Protein AF-A0AAU2WQM2-F1 (afdb_monomer_lite)

Foldseek 3Di:
DADQFDLLLLLLLLLQLLVDDPCLCVVPARLLADPLNLLLLVLSVVSVNPQPLSVVSVPDRDDRVVSNVSSVSSNVVSVVSNPPHDHQHNLLSLLLLLLLLCVLVVDPLLRSLVLLLLVCVSCVVDDCVPDPSSVLSVVSNVLNVCVVPDDCPVVSNVSSPVSNVSGDPSPNDNSSSVSSSVSSD

Secondary structure (DSSP, 8-state):
-PPPPPHHHHHHHHHHHHH--TTGGGTT--TTSHHHHHHHHHHHHHTT---HHHHHHHHS---HHHHHHHHHHHHHHHHHHHTTPPPPPHHHHHHHHHHHHHHTTSS-HHHHHHHHHHHHHHHTTS-TTS-HHHHHHHHHHHHHHHHTTS--HHHHHHHHHHHHTTS-TT---HHHHHHHHHTT-

Structure (mmCIF, N/CA/C/O backbone):
data_AF-A0AAU2WQM2-F1
#
_entry.id   AF-A0AAU2WQM2-F1
#
loop_
_atom_site.group_PDB
_atom_site.id
_atom_site.type_symbol
_atom_site.label_atom_id
_atom_site.label_alt_id
_atom_site.label_comp_id
_atom_site.label_asym_id
_atom_site.label_entity_id
_atom_site.label_seq_id
_atom_site.pdbx_PDB_ins_code
_atom_site.Cartn_x
_atom_site.Cartn_y
_atom_site.Cartn_z
_atom_site.occupancy
_atom_site.B_iso_or_equiv
_atom_site.auth_seq_id
_atom_site.auth_comp_id
_atom_site.auth_asym_id
_atom_site.auth_atom_id
_atom_site.pdbx_PDB_model_num
ATOM 1 N N . MET A 1 1 ? -19.054 4.089 -13.725 1.00 47.97 1 MET A N 1
ATOM 2 C CA . MET A 1 1 ? -19.037 4.303 -12.261 1.00 47.97 1 MET A CA 1
ATOM 3 C C . MET A 1 1 ? -18.154 3.226 -11.655 1.00 47.97 1 MET A C 1
ATOM 5 O O . MET A 1 1 ? -18.497 2.057 -11.785 1.00 47.97 1 MET A O 1
ATOM 9 N N . SER A 1 2 ? -16.991 3.585 -11.105 1.00 56.09 2 SER A N 1
ATOM 10 C CA . SER A 1 2 ? -16.123 2.617 -10.418 1.00 56.09 2 SER A CA 1
ATOM 11 C C . SER A 1 2 ? -16.824 2.111 -9.162 1.00 56.09 2 SER A C 1
ATOM 13 O O . SER A 1 2 ? -17.428 2.893 -8.429 1.00 56.09 2 SER A O 1
ATOM 15 N N . ARG A 1 3 ? -16.799 0.795 -8.949 1.00 70.88 3 ARG A N 1
ATOM 16 C CA . ARG A 1 3 ? -17.382 0.172 -7.760 1.00 70.88 3 ARG A CA 1
ATOM 17 C C . ARG A 1 3 ? -16.580 0.633 -6.533 1.00 70.88 3 ARG A C 1
ATOM 19 O O . ARG A 1 3 ? -15.353 0.627 -6.624 1.00 70.88 3 ARG A O 1
ATOM 26 N N . PRO A 1 4 ? -17.232 1.041 -5.431 1.00 80.50 4 PRO A N 1
ATOM 27 C CA . PRO A 1 4 ? -16.519 1.377 -4.207 1.00 80.50 4 PRO A CA 1
ATOM 28 C C . PRO A 1 4 ? -15.742 0.156 -3.709 1.00 80.50 4 PRO A C 1
ATOM 30 O O . PRO A 1 4 ? -16.196 -0.983 -3.871 1.00 80.50 4 PRO A O 1
ATOM 33 N N . MET A 1 5 ? -14.569 0.412 -3.134 1.00 89.44 5 MET A N 1
ATOM 34 C CA . MET A 1 5 ? -13.724 -0.610 -2.524 1.00 89.44 5 MET A CA 1
ATOM 35 C C . MET A 1 5 ? -14.511 -1.340 -1.432 1.00 89.44 5 MET A C 1
ATOM 37 O O . MET A 1 5 ? -15.264 -0.724 -0.674 1.00 89.44 5 MET A O 1
ATOM 41 N N . SER A 1 6 ? -14.379 -2.662 -1.363 1.00 93.81 6 SER A N 1
ATOM 42 C CA . SER A 1 6 ? -15.056 -3.435 -0.329 1.00 93.81 6 SER A CA 1
ATOM 43 C C . SER A 1 6 ? -14.479 -3.106 1.048 1.00 93.81 6 SER A C 1
ATOM 45 O O . SER A 1 6 ? -13.275 -2.881 1.197 1.00 93.81 6 SER A O 1
ATOM 47 N N . ARG A 1 7 ? -15.336 -3.127 2.079 1.00 94.25 7 ARG A N 1
ATOM 48 C CA . ARG A 1 7 ? -14.897 -2.895 3.461 1.00 94.25 7 ARG A CA 1
ATOM 49 C C . ARG A 1 7 ? -13.798 -3.872 3.874 1.00 94.25 7 ARG A C 1
ATOM 51 O O . ARG A 1 7 ? -12.829 -3.456 4.492 1.00 94.25 7 ARG A O 1
ATOM 58 N N . LEU A 1 8 ? -13.916 -5.136 3.465 1.00 94.75 8 LEU A N 1
ATOM 59 C CA . LEU A 1 8 ? -12.907 -6.158 3.727 1.00 94.75 8 LEU A CA 1
ATOM 60 C C . LEU A 1 8 ? -11.557 -5.810 3.085 1.00 94.75 8 LEU A C 1
ATOM 62 O O . LEU A 1 8 ? -10.534 -5.864 3.761 1.00 94.75 8 LEU A O 1
ATOM 66 N N . SER A 1 9 ? -11.533 -5.427 1.803 1.00 94.94 9 SER A N 1
ATOM 67 C CA . SER A 1 9 ? -10.291 -4.997 1.151 1.00 94.94 9 SER A CA 1
ATOM 68 C C . SER A 1 9 ? -9.672 -3.807 1.881 1.00 94.94 9 SER A C 1
ATOM 70 O O . SER A 1 9 ? -8.461 -3.784 2.099 1.00 94.94 9 SER A O 1
ATOM 72 N N . LEU A 1 10 ? -10.494 -2.823 2.267 1.00 95.44 10 LEU A N 1
ATOM 73 C CA . LEU A 1 10 ? -10.008 -1.613 2.926 1.00 95.44 10 LEU A CA 1
ATOM 74 C C . LEU A 1 10 ? -9.442 -1.937 4.307 1.00 95.44 10 LEU A C 1
ATOM 76 O O . LEU A 1 10 ? -8.376 -1.444 4.656 1.00 95.44 10 LEU A O 1
ATOM 80 N N . ALA A 1 11 ? -10.111 -2.818 5.051 1.00 95.75 11 ALA A N 1
ATOM 81 C CA . ALA A 1 11 ? -9.656 -3.305 6.344 1.00 95.75 11 ALA A CA 1
ATOM 82 C C . ALA A 1 11 ? -8.306 -4.028 6.234 1.00 95.75 11 ALA A C 1
ATOM 84 O O . ALA A 1 11 ? -7.392 -3.733 6.997 1.00 95.75 11 ALA A O 1
ATOM 85 N N . ARG A 1 12 ? -8.123 -4.898 5.231 1.00 95.06 12 ARG A N 1
ATOM 86 C CA . ARG A 1 12 ? -6.846 -5.603 5.010 1.00 95.06 12 ARG A CA 1
ATOM 87 C C . ARG A 1 12 ? -5.688 -4.649 4.723 1.00 95.06 12 ARG A C 1
ATOM 89 O O . ARG A 1 12 ? -4.594 -4.854 5.243 1.00 95.06 12 ARG A O 1
ATOM 96 N N . VAL A 1 13 ? -5.928 -3.616 3.918 1.00 94.88 13 VAL A N 1
ATOM 97 C CA . VAL A 1 13 ? -4.921 -2.592 3.600 1.00 94.88 13 VAL A CA 1
ATOM 98 C C . VAL A 1 13 ? -4.632 -1.720 4.820 1.00 94.88 13 VAL A C 1
ATOM 100 O O . VAL A 1 13 ? -3.473 -1.569 5.191 1.00 94.88 13 VAL A O 1
ATOM 103 N N . ALA A 1 14 ? -5.667 -1.206 5.489 1.00 94.69 14 ALA A N 1
ATOM 104 C CA . ALA A 1 14 ? -5.519 -0.375 6.682 1.00 94.69 14 ALA A CA 1
ATOM 105 C C . ALA A 1 14 ? -4.783 -1.119 7.804 1.00 94.69 14 ALA A C 1
ATOM 107 O O . ALA A 1 14 ? -3.844 -0.579 8.384 1.00 94.69 14 ALA A O 1
ATOM 108 N N . GLN A 1 15 ? -5.149 -2.378 8.061 1.00 93.81 15 GLN A N 1
ATOM 109 C CA . GLN A 1 15 ? -4.471 -3.228 9.034 1.00 93.81 15 GLN A CA 1
ATOM 110 C C . GLN A 1 15 ? -2.997 -3.414 8.660 1.00 93.81 15 GLN A C 1
ATOM 112 O O . GLN A 1 15 ? -2.132 -3.265 9.524 1.00 93.81 15 GLN A O 1
ATOM 117 N N . SER A 1 16 ? -2.710 -3.708 7.386 1.00 92.88 16 SER A N 1
ATOM 118 C CA . SER A 1 16 ? -1.344 -3.956 6.931 1.00 92.88 16 SER A CA 1
ATOM 119 C C . SER A 1 16 ? -0.461 -2.729 7.132 1.00 92.88 16 SER A C 1
ATOM 121 O O . SER A 1 16 ? 0.645 -2.868 7.653 1.00 92.88 16 SER A O 1
ATOM 123 N N . LEU A 1 17 ? -0.947 -1.548 6.743 1.00 91.94 17 LEU A N 1
ATOM 124 C CA . LEU A 1 17 ? -0.236 -0.279 6.899 1.00 91.94 17 LEU A CA 1
ATOM 125 C C . LEU A 1 17 ? -0.027 0.064 8.381 1.00 91.94 17 LEU A C 1
ATOM 127 O O . LEU A 1 17 ? 1.050 0.506 8.766 1.00 91.94 17 LEU A O 1
ATOM 131 N N . ALA A 1 18 ? -1.037 -0.185 9.218 1.00 89.88 18 ALA A N 1
ATOM 132 C CA . ALA A 1 18 ? -1.017 0.129 10.645 1.00 89.88 18 ALA A CA 1
ATOM 133 C C . ALA A 1 18 ? -0.124 -0.802 11.474 1.00 89.88 18 ALA A C 1
ATOM 135 O O . ALA A 1 18 ? 0.447 -0.385 12.482 1.00 89.88 18 ALA A O 1
ATOM 136 N N . CYS A 1 19 ? 0.026 -2.064 11.069 1.00 84.94 19 CYS A N 1
ATOM 137 C CA . CYS A 1 19 ? 0.951 -2.967 11.743 1.00 84.94 19 CYS A CA 1
ATOM 138 C C . CYS A 1 19 ? 2.410 -2.565 11.507 1.00 84.94 19 CYS A C 1
ATOM 140 O O . CYS A 1 19 ? 3.196 -2.606 12.459 1.00 84.94 19 CYS A O 1
ATOM 142 N N . GLY A 1 20 ? 2.758 -2.170 10.277 1.00 75.44 20 GLY A N 1
ATOM 143 C CA . GLY A 1 20 ? 4.150 -2.002 9.865 1.00 75.44 20 GLY A CA 1
ATOM 144 C C . GLY A 1 20 ? 4.986 -3.282 10.074 1.00 75.44 20 GLY A C 1
ATOM 145 O O . GLY A 1 20 ? 4.524 -4.270 10.651 1.00 75.44 20 GLY A O 1
ATOM 146 N N . PRO A 1 21 ? 6.249 -3.309 9.645 1.00 65.50 21 PRO A N 1
ATOM 147 C CA . PRO A 1 21 ? 7.233 -4.243 10.168 1.00 65.50 21 PRO A CA 1
ATOM 148 C C . PRO A 1 21 ? 7.558 -3.799 11.594 1.00 65.50 21 PRO A C 1
ATOM 150 O O . PRO A 1 21 ? 7.873 -2.627 11.809 1.00 65.50 21 PRO A O 1
ATOM 153 N N . GLN A 1 22 ? 7.505 -4.713 12.568 1.00 52.38 22 GLN A N 1
ATOM 154 C CA . GLN A 1 22 ? 7.911 -4.403 13.948 1.00 52.38 22 GLN A CA 1
ATOM 155 C C . GLN A 1 22 ? 9.333 -3.805 14.005 1.00 52.38 22 GLN A C 1
ATOM 157 O O . GLN A 1 22 ? 9.592 -2.960 14.857 1.00 52.38 22 GLN A O 1
ATOM 162 N N . ASP A 1 23 ? 10.194 -4.148 13.039 1.00 47.06 23 ASP A N 1
ATOM 163 C CA . ASP A 1 23 ? 11.583 -3.683 12.960 1.00 47.06 23 ASP A CA 1
ATOM 164 C C . ASP A 1 23 ? 11.779 -2.364 12.175 1.00 47.06 23 ASP A C 1
ATOM 166 O O . ASP A 1 23 ? 12.744 -1.650 12.431 1.00 47.06 23 ASP A O 1
ATOM 170 N N . VAL A 1 24 ? 10.860 -1.949 11.284 1.00 49.09 24 VAL A N 1
ATOM 171 C CA . VAL A 1 24 ? 10.945 -0.617 10.621 1.00 49.09 24 VAL A CA 1
ATOM 172 C C . VAL A 1 24 ? 10.663 0.517 11.608 1.00 49.09 24 VAL A C 1
ATOM 174 O O . VAL A 1 24 ? 11.202 1.612 11.457 1.00 49.09 24 VAL A O 1
ATOM 177 N N . ARG A 1 25 ? 9.942 0.232 12.703 1.00 50.09 25 ARG A N 1
ATOM 178 C CA . ARG A 1 25 ? 9.779 1.171 13.826 1.00 50.09 25 ARG A CA 1
ATOM 179 C C . ARG A 1 25 ? 11.111 1.562 14.478 1.00 50.09 25 ARG A C 1
ATOM 181 O O . ARG A 1 25 ? 11.175 2.598 15.125 1.00 50.09 25 ARG A O 1
ATOM 188 N N . GLN A 1 26 ? 12.170 0.764 14.300 1.00 39.84 26 GLN A N 1
ATOM 189 C CA . GLN A 1 26 ? 13.511 1.075 14.804 1.00 39.84 26 GLN A CA 1
ATOM 190 C C . GLN A 1 26 ? 14.390 1.834 13.794 1.00 39.84 26 GLN A C 1
ATOM 192 O O . GLN A 1 26 ? 15.405 2.394 14.200 1.00 39.84 26 GLN A O 1
ATOM 197 N N . ALA A 1 27 ? 14.020 1.872 12.506 1.00 38.41 27 ALA A N 1
ATOM 198 C CA . ALA A 1 27 ? 14.857 2.415 11.430 1.00 38.41 27 ALA A CA 1
ATOM 199 C C . ALA A 1 27 ? 14.294 3.676 10.741 1.00 38.41 27 ALA A C 1
ATOM 201 O O . ALA A 1 27 ? 15.080 4.435 10.181 1.00 38.41 27 ALA A O 1
ATOM 202 N N . GLY A 1 28 ? 12.977 3.925 10.787 1.00 42.41 28 GLY A N 1
ATOM 203 C CA . GLY A 1 28 ? 12.360 5.035 10.039 1.00 42.41 28 GLY A CA 1
ATOM 204 C C . GLY A 1 28 ? 10.971 5.488 10.501 1.00 42.41 28 GLY A C 1
ATOM 205 O O . GLY A 1 28 ? 10.294 6.174 9.748 1.00 42.41 28 GLY A O 1
ATOM 206 N N . GLY A 1 29 ? 10.546 5.122 11.715 1.00 49.47 29 GLY A N 1
ATOM 207 C CA . GLY A 1 29 ? 9.236 5.505 12.259 1.00 49.47 29 GLY A CA 1
ATOM 208 C C . GLY A 1 29 ? 8.048 4.747 11.628 1.00 49.47 29 GLY A C 1
ATOM 209 O O . GLY A 1 29 ? 8.186 4.068 10.608 1.00 49.47 29 GLY A O 1
ATOM 210 N N . PRO A 1 30 ? 6.866 4.741 12.267 1.00 59.88 30 PRO A N 1
ATOM 211 C CA . PRO A 1 30 ? 5.633 4.221 11.682 1.00 59.88 30 PRO A CA 1
ATOM 212 C C . PRO A 1 30 ? 5.207 5.021 10.439 1.00 59.88 30 PRO A C 1
ATOM 214 O O . PRO A 1 30 ? 5.332 6.237 10.398 1.00 59.88 30 PRO A O 1
ATOM 217 N N . LEU A 1 31 ? 4.564 4.344 9.479 1.00 68.81 31 LEU A N 1
ATOM 218 C CA . LEU A 1 31 ? 4.013 4.923 8.236 1.00 68.81 31 LEU A CA 1
ATOM 219 C C . LEU A 1 31 ? 3.041 6.102 8.460 1.00 68.81 31 LEU A C 1
ATOM 221 O O . LEU A 1 31 ? 2.703 6.821 7.531 1.00 68.81 31 LEU A O 1
ATOM 225 N N . PHE A 1 32 ? 2.560 6.281 9.690 1.00 63.97 32 PHE A N 1
ATOM 226 C CA . PHE A 1 32 ? 1.618 7.327 10.072 1.00 63.97 32 PHE A CA 1
ATOM 227 C C . PHE A 1 32 ? 2.271 8.540 10.758 1.00 63.97 32 PHE A C 1
ATOM 229 O O . PHE A 1 32 ? 1.548 9.412 11.237 1.00 63.97 32 PHE A O 1
ATOM 236 N N . GLU A 1 33 ? 3.601 8.612 10.848 1.00 66.94 33 GLU A N 1
ATOM 237 C CA . GLU A 1 33 ? 4.282 9.779 11.419 1.00 66.94 33 GLU A CA 1
ATOM 238 C C . GLU A 1 33 ? 4.300 10.975 10.451 1.00 66.94 33 GLU A C 1
ATOM 240 O O . GLU A 1 33 ? 4.472 10.827 9.242 1.00 66.94 33 GLU A O 1
ATOM 245 N N . GLY A 1 34 ? 4.136 12.182 11.003 1.00 68.31 34 GLY A N 1
ATOM 246 C CA . GLY A 1 34 ? 4.213 13.437 10.250 1.00 68.31 34 GLY A CA 1
ATOM 247 C C . GLY A 1 34 ? 3.052 13.690 9.278 1.00 68.31 34 GLY A C 1
ATOM 248 O O . GLY A 1 34 ? 2.008 13.035 9.318 1.00 68.31 34 GLY A O 1
ATOM 249 N N . ASP A 1 35 ? 3.246 14.681 8.405 1.00 74.25 35 ASP A N 1
ATOM 250 C CA . ASP A 1 35 ? 2.223 15.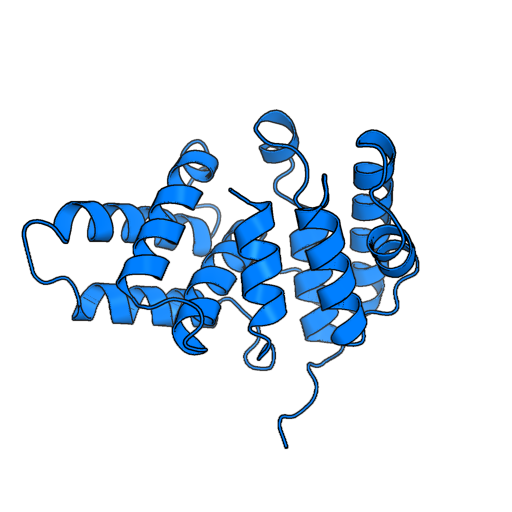158 7.463 1.00 74.25 35 ASP A CA 1
ATOM 251 C C . ASP A 1 35 ? 1.829 14.082 6.433 1.00 74.25 35 ASP A C 1
ATOM 253 O O . ASP A 1 35 ? 0.659 13.961 6.058 1.00 74.25 35 ASP A O 1
ATOM 257 N N . ASP A 1 36 ? 2.785 13.246 6.018 1.00 81.06 36 ASP A N 1
ATOM 258 C CA . ASP A 1 36 ? 2.538 12.157 5.068 1.00 81.06 36 ASP A CA 1
ATOM 259 C C . ASP A 1 36 ? 1.654 11.058 5.684 1.00 81.06 36 ASP A C 1
ATOM 261 O O . ASP A 1 36 ? 0.748 10.530 5.032 1.00 81.06 36 ASP A O 1
ATOM 265 N N . GLY A 1 37 ? 1.828 10.776 6.978 1.00 81.31 37 GLY A N 1
ATOM 266 C CA . GLY A 1 37 ? 0.969 9.860 7.721 1.00 81.31 37 GLY A CA 1
ATOM 267 C C . GLY A 1 37 ? -0.480 10.336 7.844 1.00 81.31 37 GLY A C 1
ATOM 268 O O . GLY A 1 37 ? -1.422 9.553 7.660 1.00 81.31 37 GLY A O 1
ATOM 269 N N . GLN A 1 38 ? -0.679 11.637 8.077 1.00 88.31 38 GLN A N 1
ATOM 270 C CA . GLN A 1 38 ? -2.010 12.249 8.062 1.00 88.31 38 GLN A CA 1
ATOM 271 C C . GLN A 1 38 ? -2.664 12.114 6.677 1.00 88.31 38 GLN A C 1
ATOM 273 O O . GLN A 1 38 ? -3.852 11.789 6.584 1.00 88.31 38 GLN A O 1
ATOM 278 N N . ALA A 1 39 ? -1.903 12.297 5.592 1.00 91.38 39 ALA A N 1
ATOM 279 C CA . ALA A 1 39 ? -2.414 12.135 4.230 1.00 91.38 39 ALA A CA 1
ATOM 280 C C . ALA A 1 39 ? -2.926 10.707 3.965 1.00 91.38 39 ALA A C 1
ATOM 282 O O . ALA A 1 39 ? -3.987 10.535 3.353 1.00 91.38 39 ALA A O 1
ATOM 283 N N . VAL A 1 40 ? -2.240 9.681 4.486 1.00 92.75 40 VAL A N 1
ATOM 284 C CA . VAL A 1 40 ? -2.708 8.285 4.413 1.00 92.75 40 VAL A CA 1
ATOM 285 C C . VAL A 1 40 ? -4.039 8.123 5.148 1.00 92.75 40 VAL A C 1
ATOM 287 O O . VAL A 1 40 ? -4.980 7.542 4.601 1.00 92.75 40 VAL A O 1
ATOM 290 N N . ALA A 1 41 ? -4.167 8.671 6.358 1.00 92.88 41 ALA A N 1
ATOM 291 C CA . ALA A 1 41 ? -5.410 8.598 7.123 1.00 92.88 41 ALA A CA 1
ATOM 292 C C . ALA A 1 41 ? -6.579 9.307 6.413 1.00 92.88 41 ALA A C 1
ATOM 294 O O . ALA A 1 41 ? -7.672 8.745 6.305 1.00 92.88 41 ALA A O 1
ATOM 295 N N . VAL A 1 42 ? -6.346 10.494 5.846 1.00 94.00 42 VAL A N 1
ATOM 296 C CA . VAL A 1 42 ? -7.339 11.226 5.040 1.00 94.00 42 VAL A CA 1
ATOM 297 C C . VAL A 1 42 ? -7.773 10.409 3.818 1.00 94.00 42 VAL A C 1
ATOM 299 O O . VAL A 1 42 ? -8.969 10.333 3.513 1.00 94.00 42 VAL A O 1
ATOM 302 N N . ALA A 1 43 ? -6.834 9.754 3.132 1.00 94.62 43 ALA A N 1
ATOM 303 C CA . ALA A 1 43 ? -7.148 8.888 2.001 1.00 94.62 43 ALA A CA 1
ATOM 304 C C . ALA A 1 43 ? -7.993 7.671 2.424 1.00 94.62 43 ALA A C 1
ATOM 306 O O . ALA A 1 43 ? -8.984 7.355 1.760 1.00 94.62 43 ALA A O 1
ATOM 307 N N . LEU A 1 44 ? -7.676 7.039 3.560 1.00 95.12 44 LEU A N 1
ATOM 308 C CA . LEU A 1 44 ? -8.472 5.941 4.119 1.00 95.12 44 LEU A CA 1
ATOM 309 C C . LEU A 1 44 ? -9.899 6.389 4.484 1.00 95.12 44 LEU A C 1
ATOM 311 O O . LEU A 1 44 ? -10.848 5.676 4.149 1.00 95.12 44 LEU A O 1
ATOM 315 N N . LEU A 1 45 ? -10.079 7.574 5.089 1.00 94.38 45 LEU A N 1
ATOM 316 C CA . LEU A 1 45 ? -11.414 8.135 5.361 1.00 94.38 45 LEU A CA 1
ATOM 317 C C . LEU A 1 45 ? -12.233 8.304 4.082 1.00 94.38 45 LEU A C 1
ATOM 319 O O . LEU A 1 45 ? -13.397 7.903 4.019 1.00 94.38 45 LEU A O 1
ATOM 323 N N . ARG A 1 46 ? -11.619 8.878 3.041 1.00 94.56 46 ARG A N 1
ATOM 324 C CA . ARG A 1 46 ? -12.273 9.125 1.748 1.00 94.56 46 ARG A CA 1
ATOM 325 C C . ARG A 1 46 ? -12.747 7.834 1.078 1.00 94.56 46 ARG A C 1
ATOM 327 O O . ARG A 1 46 ? -13.754 7.851 0.374 1.00 94.56 46 ARG A O 1
ATOM 334 N N . LEU A 1 47 ? -12.054 6.723 1.318 1.00 94.38 47 LEU A N 1
ATOM 335 C CA . LEU A 1 47 ? -12.420 5.397 0.817 1.00 94.38 47 LEU A CA 1
ATOM 336 C C . LEU A 1 47 ? -13.480 4.682 1.669 1.00 94.38 47 LEU A C 1
ATOM 338 O O . LEU A 1 47 ? -13.860 3.557 1.347 1.00 94.38 47 LEU A O 1
ATOM 342 N N . GLY A 1 48 ? -13.992 5.331 2.718 1.00 93.69 48 GLY A N 1
ATOM 343 C CA . GLY A 1 48 ? -15.013 4.777 3.607 1.00 93.69 48 GLY A CA 1
ATOM 344 C C . GLY A 1 48 ? -14.445 4.062 4.833 1.00 93.69 48 GLY A C 1
ATOM 345 O O . GLY A 1 48 ? -15.166 3.305 5.483 1.00 93.69 48 GLY A O 1
ATOM 346 N N . GLY A 1 49 ? -13.167 4.277 5.155 1.00 94.06 49 GLY A N 1
ATOM 347 C CA . GLY A 1 49 ? -12.586 3.886 6.433 1.00 94.06 49 GLY A CA 1
ATOM 348 C C . GLY A 1 49 ? -13.153 4.802 7.505 1.00 94.06 49 GLY A C 1
ATOM 349 O O . GLY A 1 49 ? -12.905 5.994 7.496 1.00 94.06 49 GLY A O 1
ATOM 350 N N . ASP A 1 50 ? -13.963 4.286 8.411 1.00 94.94 50 ASP A N 1
ATOM 351 C CA . ASP A 1 50 ? -14.690 5.092 9.400 1.00 94.94 50 ASP A CA 1
ATOM 352 C C . ASP A 1 50 ? -14.273 4.771 10.839 1.00 94.94 50 ASP A C 1
ATOM 354 O O . ASP A 1 50 ? -14.907 5.228 11.793 1.00 94.94 50 ASP A O 1
ATOM 358 N N . TRP A 1 51 ? -13.172 4.031 10.974 1.00 96.00 51 TRP A N 1
ATOM 359 C CA . TRP A 1 51 ? -12.540 3.671 12.231 1.00 96.00 51 TRP A CA 1
ATOM 360 C C . TRP A 1 51 ? -12.174 4.916 13.053 1.00 96.00 51 TRP A C 1
ATOM 362 O O . TRP A 1 51 ? -11.572 5.848 12.505 1.00 96.00 51 TRP A O 1
ATOM 372 N N . PRO A 1 52 ? -12.471 4.938 14.368 1.00 95.12 52 PRO A N 1
ATOM 373 C CA . PRO A 1 52 ? -12.125 6.061 15.236 1.00 95.12 52 PRO A CA 1
ATOM 374 C C . PRO A 1 52 ? -10.654 6.476 15.139 1.00 95.12 52 PRO A C 1
ATOM 376 O O . PRO A 1 52 ? -10.373 7.663 15.014 1.00 95.12 52 PRO A O 1
ATOM 379 N N . ALA A 1 53 ? -9.729 5.511 15.085 1.00 92.56 53 ALA A N 1
ATOM 380 C CA . ALA A 1 53 ? -8.303 5.807 14.990 1.00 92.56 53 ALA A CA 1
ATOM 381 C C . ALA A 1 53 ? -7.927 6.532 13.684 1.00 92.56 53 ALA A C 1
ATOM 383 O O . ALA A 1 53 ? -7.110 7.446 13.716 1.00 92.56 53 ALA A O 1
ATOM 384 N N . VAL A 1 54 ? -8.556 6.193 12.549 1.00 93.06 54 VAL A N 1
ATOM 385 C CA . VAL A 1 54 ? -8.317 6.903 11.276 1.00 93.06 54 VAL A CA 1
ATOM 386 C C . VAL A 1 54 ? -8.851 8.330 11.337 1.00 93.06 54 VAL A C 1
ATOM 388 O O . VAL A 1 54 ? -8.201 9.242 10.839 1.00 93.06 54 VAL A O 1
ATOM 391 N N . ARG A 1 55 ? -10.017 8.550 11.959 1.00 93.44 55 ARG A N 1
ATOM 392 C CA . ARG A 1 55 ? -10.579 9.904 12.107 1.00 93.44 55 ARG A CA 1
ATOM 393 C C . ARG A 1 55 ? -9.675 10.802 12.930 1.00 93.44 55 ARG A C 1
ATOM 395 O O . ARG A 1 55 ? -9.482 11.955 12.569 1.00 93.44 55 ARG A O 1
ATOM 402 N N . GLU A 1 56 ? -9.141 10.264 14.018 1.00 90.62 56 GLU A N 1
ATOM 403 C CA . GLU A 1 56 ? -8.213 10.997 14.863 1.00 90.62 56 GLU A CA 1
ATOM 404 C C . GLU A 1 56 ? -6.886 11.255 14.112 1.00 90.62 56 GLU A C 1
ATOM 406 O O . GLU A 1 56 ? -6.423 12.391 14.109 1.00 90.62 56 GLU A O 1
ATOM 411 N N . LEU A 1 57 ? -6.325 10.260 13.401 1.00 88.38 57 LEU A N 1
ATOM 412 C CA . LEU A 1 57 ? -5.091 10.418 12.605 1.00 88.38 57 LEU A CA 1
ATOM 413 C C . LEU A 1 57 ? -5.245 11.439 11.469 1.00 88.38 57 LEU A C 1
ATOM 415 O O . LEU A 1 57 ? -4.285 12.098 11.091 1.00 88.38 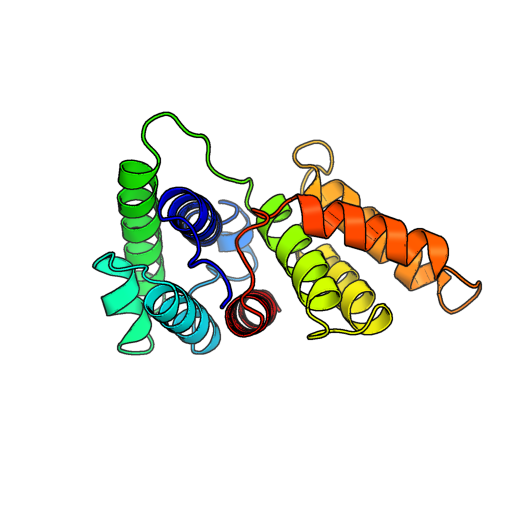57 LEU A O 1
ATOM 419 N N . ALA A 1 58 ? -6.445 11.559 10.902 1.00 90.44 58 ALA A N 1
ATOM 420 C CA . ALA A 1 58 ? -6.729 12.496 9.823 1.00 90.44 58 ALA A CA 1
ATOM 421 C C . ALA A 1 58 ? -6.952 13.938 10.309 1.00 90.44 58 ALA A C 1
ATOM 423 O O . ALA A 1 58 ? -6.884 14.859 9.494 1.00 90.44 58 ALA A O 1
ATOM 424 N N . ALA A 1 59 ? -7.267 14.144 11.592 1.00 86.88 59 ALA A N 1
ATOM 425 C CA . ALA A 1 59 ? -7.684 15.444 12.108 1.00 86.88 59 ALA A CA 1
ATOM 426 C C . ALA A 1 59 ? -6.513 16.426 12.233 1.00 86.88 59 ALA A C 1
ATOM 428 O O . ALA A 1 59 ? -6.615 17.547 11.739 1.00 86.88 59 ALA A O 1
ATOM 429 N N . GLU A 1 60 ? -5.411 16.012 12.859 1.00 73.50 60 GLU A N 1
ATOM 430 C CA . GLU A 1 60 ? -4.237 16.860 13.084 1.00 73.50 60 GLU A CA 1
ATOM 431 C C . GLU A 1 60 ? -2.949 16.023 13.113 1.00 73.50 60 GLU A C 1
ATOM 433 O O . GLU A 1 60 ? -3.009 14.838 13.459 1.00 73.50 60 GLU A O 1
ATOM 438 N N . PRO A 1 61 ? -1.781 16.627 12.810 1.00 67.62 61 PRO A N 1
ATOM 439 C CA . PRO A 1 61 ? -0.488 15.981 12.994 1.00 67.62 61 PRO A CA 1
ATOM 440 C C . PRO A 1 61 ? -0.316 15.566 14.460 1.00 67.62 61 PRO A C 1
ATOM 442 O O . PRO A 1 61 ? -0.157 16.399 15.356 1.00 67.62 61 PRO A O 1
ATOM 445 N N . ALA A 1 62 ? -0.388 14.265 14.720 1.00 67.31 62 ALA A N 1
ATOM 446 C CA . ALA A 1 62 ? -0.248 13.724 16.061 1.00 67.31 62 ALA A CA 1
ATOM 447 C C . ALA A 1 62 ? 1.231 13.668 16.477 1.00 67.31 62 ALA A C 1
ATOM 449 O O . ALA A 1 62 ? 2.128 13.447 15.663 1.00 67.31 62 ALA A O 1
ATOM 450 N N . ALA A 1 63 ? 1.496 13.838 17.775 1.00 70.94 63 ALA A N 1
ATOM 451 C CA . ALA A 1 63 ? 2.831 13.610 18.321 1.00 70.94 63 ALA A CA 1
ATOM 452 C C . ALA A 1 63 ? 3.264 12.141 18.087 1.00 70.94 63 ALA A C 1
ATOM 454 O O . ALA A 1 63 ? 2.409 11.258 18.179 1.00 70.94 63 ALA A O 1
ATOM 455 N N . PRO A 1 64 ? 4.563 11.843 17.879 1.00 68.12 64 PRO A N 1
ATOM 456 C CA . PRO A 1 64 ? 5.041 10.498 17.517 1.00 68.12 64 PRO A CA 1
ATOM 457 C C . PRO A 1 64 ? 4.510 9.352 18.400 1.00 68.12 64 PRO A C 1
ATOM 459 O O . PRO A 1 64 ? 4.007 8.348 17.903 1.00 68.12 64 PRO A O 1
ATOM 462 N N . GLY A 1 65 ? 4.510 9.525 19.728 1.00 68.00 65 GLY A N 1
ATOM 463 C CA . GLY A 1 65 ? 3.994 8.502 20.651 1.00 68.00 65 GLY A CA 1
ATOM 464 C C . GLY A 1 65 ? 2.480 8.269 20.557 1.00 68.00 65 GLY A C 1
ATOM 465 O O . GLY A 1 65 ? 2.006 7.169 20.824 1.00 68.00 65 GLY A O 1
ATOM 466 N N . LEU A 1 66 ? 1.720 9.287 20.144 1.00 77.12 66 LEU A N 1
ATOM 467 C CA . LEU A 1 66 ? 0.281 9.171 19.918 1.00 77.12 66 LEU A CA 1
ATOM 468 C C . LEU A 1 66 ? -0.000 8.478 18.578 1.00 77.12 66 LEU A C 1
ATOM 470 O O . LEU A 1 66 ? -0.888 7.634 18.506 1.00 77.12 66 LEU A O 1
ATOM 474 N N . VAL A 1 67 ? 0.799 8.762 17.544 1.00 79.75 67 VAL A N 1
ATOM 475 C CA . VAL A 1 67 ? 0.716 8.087 16.238 1.00 79.75 67 VAL A CA 1
ATOM 476 C C . VAL A 1 67 ? 0.853 6.574 16.390 1.00 79.75 67 VAL A C 1
ATOM 478 O O . VAL A 1 67 ? 0.058 5.827 15.819 1.00 79.75 67 VAL A O 1
ATOM 481 N N . GLU A 1 68 ? 1.823 6.103 17.179 1.00 79.00 68 GLU A N 1
ATOM 482 C CA . GLU A 1 68 ? 2.003 4.667 17.402 1.00 79.00 68 GLU A CA 1
ATOM 483 C C . GLU A 1 68 ? 0.783 4.036 18.094 1.00 79.00 68 GLU A C 1
ATOM 485 O O . GLU A 1 68 ? 0.293 2.990 17.657 1.00 79.00 68 GLU A O 1
ATOM 490 N N . GLU A 1 69 ? 0.242 4.682 19.132 1.00 83.06 69 GLU A N 1
ATOM 491 C CA . GLU A 1 69 ? -0.967 4.212 19.816 1.00 83.06 69 GLU A CA 1
ATOM 492 C C . GLU A 1 69 ? -2.161 4.131 18.853 1.00 83.06 69 GLU A C 1
ATOM 494 O O . GLU A 1 69 ? -2.903 3.143 18.827 1.00 83.06 69 GLU A O 1
ATOM 499 N N . MET A 1 70 ? -2.334 5.151 18.016 1.00 86.12 70 MET A N 1
ATOM 500 C CA . MET A 1 70 ? -3.409 5.209 17.031 1.00 86.12 70 MET A CA 1
ATOM 501 C C . MET A 1 70 ? -3.240 4.158 15.939 1.00 86.12 70 MET A C 1
ATOM 503 O O . MET A 1 70 ? -4.226 3.533 15.552 1.00 86.12 70 MET A O 1
ATOM 507 N N . ALA A 1 71 ? -2.015 3.897 15.482 1.00 87.06 71 ALA A N 1
ATOM 508 C CA . ALA A 1 71 ? -1.728 2.818 14.544 1.00 87.06 71 ALA A CA 1
ATOM 509 C C . ALA A 1 71 ? -2.058 1.445 15.161 1.00 87.06 71 ALA A C 1
ATOM 511 O O . ALA A 1 71 ? -2.702 0.614 14.521 1.00 87.06 71 ALA A O 1
ATOM 512 N N . VAL A 1 72 ? -1.727 1.211 16.436 1.00 88.62 72 VAL A N 1
ATOM 513 C CA . VAL A 1 72 ? -2.121 -0.021 17.147 1.00 88.62 72 VAL A CA 1
ATOM 514 C C . VAL A 1 72 ? -3.645 -0.151 17.233 1.00 88.62 72 VAL A C 1
ATOM 516 O O . VAL A 1 72 ? -4.191 -1.218 16.930 1.00 88.62 72 VAL A O 1
ATOM 519 N N . ARG A 1 73 ? -4.350 0.931 17.589 1.00 91.88 73 ARG A N 1
ATOM 520 C CA . ARG A 1 73 ? -5.822 0.962 17.626 1.00 91.88 73 ARG A CA 1
ATOM 521 C C . ARG A 1 73 ? -6.425 0.708 16.245 1.00 91.88 73 ARG A C 1
ATOM 523 O O . ARG A 1 73 ? -7.362 -0.080 16.141 1.00 91.88 73 ARG A O 1
ATOM 530 N N . LEU A 1 74 ? -5.875 1.311 15.193 1.00 92.69 74 LEU A N 1
ATOM 531 C CA . LEU A 1 74 ? -6.301 1.095 13.812 1.00 92.69 74 LEU A CA 1
ATOM 532 C C . LEU A 1 74 ? -6.114 -0.364 13.394 1.00 92.69 74 LEU A C 1
ATOM 534 O O . LEU A 1 74 ? -7.042 -0.973 12.871 1.00 92.69 74 LEU A O 1
ATOM 538 N N . ALA A 1 75 ? -4.954 -0.955 13.674 1.00 91.81 75 ALA A N 1
ATOM 539 C CA . ALA A 1 75 ? -4.689 -2.352 13.352 1.00 91.81 75 ALA A CA 1
ATOM 540 C C . ALA A 1 75 ? -5.675 -3.311 14.042 1.00 91.81 75 ALA A C 1
ATOM 542 O O . ALA A 1 75 ? -6.064 -4.317 13.450 1.00 91.81 75 ALA A O 1
ATOM 543 N N . ALA A 1 76 ? -6.083 -3.015 15.281 1.00 92.50 76 ALA A N 1
ATOM 544 C CA . ALA A 1 76 ? -7.104 -3.784 15.991 1.00 92.50 76 ALA A CA 1
ATOM 545 C C . ALA A 1 76 ? -8.498 -3.594 15.369 1.00 92.50 76 ALA A C 1
ATOM 547 O O . ALA A 1 76 ? -9.144 -4.571 15.009 1.00 92.50 76 ALA A O 1
ATOM 548 N N . GLN A 1 77 ? -8.914 -2.345 15.153 1.00 94.94 77 GLN A N 1
ATOM 549 C CA . GLN A 1 77 ? -10.223 -2.008 14.586 1.00 94.94 77 GLN A CA 1
ATOM 550 C C . GLN A 1 77 ? -10.412 -2.567 13.165 1.00 94.94 77 GLN A C 1
ATOM 552 O O . GLN A 1 77 ? -11.473 -3.084 12.829 1.00 94.94 77 GLN A O 1
ATOM 557 N N . ALA A 1 78 ? -9.374 -2.505 12.331 1.00 94.06 78 ALA A N 1
ATOM 558 C CA . ALA A 1 78 ? -9.398 -3.085 10.996 1.00 94.06 78 ALA A CA 1
ATOM 559 C C . ALA A 1 78 ? -9.368 -4.624 11.032 1.00 94.06 78 ALA A C 1
ATOM 561 O O . ALA A 1 78 ? -9.986 -5.267 10.187 1.00 94.06 78 ALA A O 1
ATOM 562 N N . ARG A 1 79 ? -8.700 -5.235 12.021 1.00 93.25 79 ARG A N 1
ATOM 563 C CA . ARG A 1 79 ? -8.726 -6.693 12.211 1.00 93.25 79 ARG A CA 1
ATOM 564 C C . ARG A 1 79 ? -10.128 -7.198 12.548 1.00 93.25 79 ARG A C 1
ATOM 566 O O . ARG A 1 79 ? -10.518 -8.229 12.010 1.00 93.25 79 ARG A O 1
ATOM 573 N N . ASP A 1 80 ? -10.882 -6.479 13.373 1.00 93.81 80 ASP A N 1
ATOM 574 C CA . ASP A 1 80 ? -12.255 -6.871 13.720 1.00 93.81 80 ASP A CA 1
ATOM 575 C C . ASP A 1 80 ? -13.155 -6.955 12.471 1.00 93.81 80 ASP A C 1
ATOM 577 O O . ASP A 1 80 ? -13.949 -7.885 12.330 1.00 93.81 80 ASP A O 1
ATOM 581 N N . ASP A 1 81 ? -12.954 -6.058 11.500 1.00 94.06 81 ASP A N 1
ATOM 582 C CA . ASP A 1 81 ? -13.683 -6.052 10.222 1.00 94.06 81 ASP A CA 1
ATOM 583 C C . ASP A 1 81 ? -13.240 -7.147 9.235 1.00 94.06 81 ASP A C 1
ATOM 585 O O . ASP A 1 81 ? -13.919 -7.402 8.235 1.00 94.06 81 ASP A O 1
ATOM 589 N N . MET A 1 82 ? -12.096 -7.792 9.477 1.00 92.62 82 MET A N 1
ATOM 590 C CA . MET A 1 82 ? -11.570 -8.865 8.628 1.00 92.62 82 MET A CA 1
ATOM 591 C C . MET A 1 82 ? -12.102 -10.253 9.006 1.00 92.62 82 MET A C 1
ATOM 593 O O . MET A 1 82 ? -11.963 -11.184 8.205 1.00 92.62 82 MET A O 1
ATOM 597 N N . ALA A 1 83 ? -12.720 -10.400 10.185 1.00 85.81 83 ALA A N 1
ATOM 598 C CA . ALA A 1 83 ? -13.097 -11.691 10.762 1.00 85.81 83 ALA A CA 1
ATOM 599 C C . ALA A 1 83 ? -11.919 -12.695 10.696 1.00 85.81 83 ALA A C 1
ATOM 601 O O . ALA A 1 83 ? -10.824 -12.384 11.159 1.00 85.81 83 ALA A O 1
ATOM 602 N N . ASP A 1 84 ? -12.111 -13.866 10.077 1.00 83.69 84 ASP A N 1
ATOM 603 C CA . ASP A 1 84 ? -11.076 -14.905 9.927 1.00 83.69 84 ASP A CA 1
ATOM 604 C C . ASP A 1 84 ? -10.119 -14.667 8.740 1.00 83.69 84 ASP A C 1
ATOM 606 O O . ASP A 1 84 ? -9.237 -15.482 8.456 1.00 83.69 84 ASP A O 1
ATOM 610 N N . THR A 1 85 ? -10.285 -13.566 8.001 1.00 89.06 85 THR A N 1
ATOM 611 C CA . THR A 1 85 ? -9.445 -13.264 6.837 1.00 89.06 85 THR A CA 1
ATOM 612 C C . THR A 1 85 ? -8.071 -12.778 7.278 1.00 89.06 85 THR A C 1
ATOM 614 O O . THR A 1 85 ? -7.941 -11.929 8.158 1.00 89.06 85 THR A O 1
ATOM 617 N N . THR A 1 86 ? -7.018 -13.251 6.613 1.00 85.50 86 THR A N 1
ATOM 618 C CA . THR A 1 86 ? -5.655 -12.807 6.901 1.00 85.50 86 THR A CA 1
ATOM 619 C C . THR A 1 86 ? -5.360 -11.414 6.344 1.00 85.50 86 THR A C 1
ATOM 621 O O . THR A 1 86 ? -5.784 -11.016 5.248 1.00 85.50 86 THR A O 1
ATOM 624 N N . ALA A 1 87 ? -4.574 -10.675 7.122 1.00 80.50 87 ALA A N 1
ATOM 625 C CA . ALA A 1 87 ? -3.951 -9.431 6.706 1.00 80.50 87 ALA A CA 1
ATOM 626 C C . ALA A 1 87 ? -3.048 -9.626 5.484 1.00 80.50 87 ALA A C 1
ATOM 628 O O . ALA A 1 87 ? -2.539 -10.722 5.237 1.00 80.50 87 ALA A O 1
ATOM 629 N N . LEU A 1 88 ? -2.814 -8.540 4.750 1.00 88.81 88 LEU A N 1
ATOM 630 C CA . LEU A 1 88 ? -1.722 -8.492 3.784 1.00 88.81 88 LEU A CA 1
ATOM 631 C C . LEU A 1 88 ? -0.394 -8.294 4.536 1.00 88.81 88 LEU A C 1
ATOM 633 O O . LEU A 1 88 ? -0.355 -7.517 5.494 1.00 88.81 88 LEU A O 1
ATOM 637 N N . PRO A 1 89 ? 0.698 -8.972 4.141 1.00 90.88 89 PRO A N 1
ATOM 638 C CA . PRO A 1 89 ? 2.025 -8.641 4.646 1.00 90.88 89 PRO A CA 1
ATOM 639 C C . PRO A 1 89 ? 2.390 -7.197 4.290 1.00 90.88 89 PRO A C 1
ATOM 641 O O . PRO A 1 89 ? 2.129 -6.749 3.177 1.00 90.88 89 PRO A O 1
ATOM 644 N N . PHE A 1 90 ? 3.043 -6.476 5.203 1.00 91.38 90 PHE A N 1
ATOM 645 C CA . PHE A 1 90 ? 3.376 -5.061 4.996 1.00 91.38 90 PHE A CA 1
ATOM 646 C C . PHE A 1 90 ? 4.172 -4.799 3.713 1.00 91.38 90 PHE A C 1
ATOM 648 O O . PHE A 1 90 ? 3.797 -3.943 2.915 1.00 91.38 90 PHE A O 1
ATOM 655 N N . TRP A 1 91 ? 5.244 -5.560 3.486 1.00 92.31 91 TRP A N 1
ATOM 656 C CA . TRP A 1 91 ? 6.077 -5.393 2.295 1.00 92.31 91 TRP A CA 1
ATOM 657 C C . TRP A 1 91 ? 5.348 -5.769 1.005 1.00 92.31 91 TRP A C 1
ATOM 659 O O . TRP A 1 91 ? 5.632 -5.194 -0.043 1.00 92.31 91 TRP A O 1
ATOM 669 N N . ASP A 1 92 ? 4.382 -6.686 1.079 1.00 95.06 92 ASP A N 1
ATOM 670 C CA . ASP A 1 92 ? 3.533 -7.031 -0.061 1.00 95.06 92 ASP A CA 1
ATOM 671 C C . ASP A 1 92 ? 2.581 -5.874 -0.377 1.00 95.06 92 ASP A C 1
ATOM 673 O O . ASP A 1 92 ? 2.426 -5.502 -1.537 1.00 95.06 92 ASP A O 1
ATOM 677 N N . THR A 1 93 ? 2.019 -5.246 0.656 1.00 95.12 93 THR A N 1
ATOM 678 C CA . THR A 1 93 ? 1.187 -4.047 0.533 1.00 95.12 93 THR A CA 1
ATOM 679 C C . THR A 1 93 ? 1.963 -2.878 -0.072 1.00 95.12 93 THR A C 1
ATOM 681 O O . THR A 1 93 ? 1.492 -2.297 -1.045 1.00 95.12 93 THR A O 1
ATOM 684 N N . LEU A 1 94 ? 3.157 -2.545 0.437 1.00 94.31 94 LEU A N 1
ATOM 685 C CA . LEU A 1 94 ? 3.967 -1.447 -0.114 1.00 94.31 94 LEU A CA 1
ATOM 686 C C . LEU A 1 94 ? 4.400 -1.704 -1.555 1.00 94.31 94 LEU A C 1
ATOM 688 O O . LEU A 1 94 ? 4.248 -0.833 -2.408 1.00 94.31 94 LEU A O 1
ATOM 692 N N . CYS A 1 95 ? 4.904 -2.907 -1.836 1.00 96.19 95 CYS A N 1
ATOM 693 C CA . CYS A 1 95 ? 5.277 -3.292 -3.191 1.00 96.19 95 CYS A CA 1
ATOM 694 C C . CYS A 1 95 ? 4.066 -3.195 -4.127 1.00 96.19 95 CYS A C 1
ATOM 696 O O . CYS A 1 95 ? 4.157 -2.629 -5.215 1.00 96.19 95 CYS A O 1
ATOM 698 N N . GLY A 1 96 ? 2.902 -3.660 -3.673 1.00 97.81 96 GLY A N 1
ATOM 699 C CA . GLY A 1 96 ? 1.682 -3.554 -4.450 1.00 97.81 96 GLY A CA 1
ATOM 700 C C . GLY A 1 96 ? 1.195 -2.126 -4.662 1.00 97.81 96 GLY A C 1
ATOM 701 O O . GLY A 1 96 ? 0.644 -1.849 -5.723 1.00 97.81 96 GLY A O 1
ATOM 702 N N . PHE A 1 97 ? 1.460 -1.193 -3.743 1.00 97.81 97 PHE A N 1
ATOM 703 C CA . PHE A 1 97 ? 1.198 0.229 -3.977 1.00 97.81 97 PHE A CA 1
ATOM 704 C C . PHE A 1 97 ? 2.075 0.813 -5.086 1.00 97.81 97 PHE A C 1
ATOM 706 O O . PHE A 1 97 ? 1.573 1.627 -5.854 1.00 97.81 97 PHE A O 1
ATOM 713 N N . VAL A 1 98 ? 3.325 0.360 -5.233 1.00 97.44 98 VAL A N 1
ATOM 714 C CA . VAL A 1 98 ? 4.178 0.742 -6.374 1.00 97.44 98 VAL A CA 1
ATOM 715 C C . VAL A 1 98 ? 3.631 0.177 -7.690 1.00 97.44 98 VAL A C 1
ATOM 717 O O . VAL A 1 98 ? 3.532 0.889 -8.684 1.00 97.44 98 VAL A O 1
ATOM 720 N N . GLY A 1 99 ? 3.226 -1.096 -7.710 1.00 97.94 99 GLY A N 1
ATOM 721 C CA . GLY A 1 99 ? 2.596 -1.683 -8.900 1.00 97.94 99 GLY A CA 1
ATOM 722 C C . GLY A 1 99 ? 1.284 -0.981 -9.270 1.00 97.94 99 GLY A C 1
ATOM 723 O O . GLY A 1 99 ? 1.039 -0.671 -10.436 1.00 97.94 99 GLY A O 1
ATOM 724 N N . ARG A 1 100 ? 0.460 -0.659 -8.267 1.00 97.88 100 ARG A N 1
ATOM 725 C CA . ARG A 1 100 ? -0.823 0.029 -8.452 1.00 97.88 100 ARG A CA 1
ATOM 726 C C . ARG A 1 100 ? -0.656 1.488 -8.863 1.00 97.88 100 ARG A C 1
ATOM 728 O O . ARG A 1 100 ? -1.469 1.953 -9.659 1.00 97.88 100 ARG A O 1
ATOM 735 N N . SER A 1 101 ? 0.358 2.202 -8.366 1.00 97.62 101 SER A N 1
ATOM 736 C CA . SER A 1 101 ? 0.638 3.577 -8.801 1.00 97.62 101 SER A CA 1
ATOM 737 C C . SER A 1 101 ? 0.966 3.602 -10.293 1.00 97.62 101 SER A C 1
ATOM 739 O O . SER A 1 101 ? 0.350 4.367 -11.032 1.00 97.62 101 SER A O 1
ATOM 741 N N . TRP A 1 102 ? 1.811 2.680 -10.761 1.00 97.56 102 TRP A N 1
ATOM 742 C CA . TRP A 1 102 ? 2.066 2.489 -12.189 1.00 97.56 102 TRP A CA 1
ATOM 743 C C . TRP A 1 102 ? 0.800 2.127 -12.969 1.00 97.56 102 TRP A C 1
ATOM 745 O O . TRP A 1 102 ? 0.482 2.738 -13.986 1.00 97.56 102 TRP A O 1
ATOM 755 N N . ARG A 1 103 ? 0.018 1.162 -12.471 1.00 97.69 103 ARG A N 1
ATOM 756 C CA . ARG A 1 103 ? -1.189 0.682 -13.157 1.00 97.69 103 ARG A CA 1
ATOM 757 C C . ARG A 1 103 ? -2.262 1.760 -13.346 1.00 97.69 103 ARG A C 1
ATOM 759 O O . ARG A 1 103 ? -3.090 1.630 -14.255 1.00 97.69 103 ARG A O 1
ATOM 766 N N . LEU A 1 104 ? -2.284 2.747 -12.450 1.00 96.50 104 LEU A N 1
ATOM 767 C CA . LEU A 1 104 ? -3.201 3.887 -12.432 1.00 96.50 104 LEU A CA 1
ATOM 768 C C . LEU A 1 104 ? -2.598 5.158 -13.057 1.00 96.50 104 LEU A C 1
ATOM 770 O O . LEU A 1 104 ? -3.207 6.217 -12.921 1.00 96.50 104 LEU A O 1
ATOM 774 N N . ASP A 1 105 ? -1.440 5.057 -13.720 1.00 96.56 105 ASP A N 1
ATOM 775 C CA . ASP A 1 105 ? -0.722 6.173 -14.351 1.00 96.56 105 ASP A CA 1
ATOM 776 C C . ASP A 1 105 ? -0.338 7.304 -13.368 1.00 96.56 105 ASP A C 1
ATOM 778 O O . ASP A 1 105 ? -0.217 8.466 -13.756 1.00 96.56 105 ASP A O 1
ATOM 782 N N . VAL A 1 106 ? -0.158 6.975 -12.081 1.00 95.94 106 VAL A N 1
ATOM 783 C CA . VAL A 1 106 ? 0.385 7.892 -11.058 1.00 95.94 106 VAL A CA 1
ATOM 784 C C . VAL A 1 106 ? 1.898 8.019 -11.220 1.00 95.94 106 VAL A C 1
ATOM 786 O O . VAL A 1 106 ? 2.434 9.123 -11.224 1.00 95.94 106 VAL A O 1
ATOM 789 N N . ASP A 1 107 ? 2.574 6.883 -11.379 1.00 94.12 107 ASP A N 1
ATOM 790 C CA . ASP A 1 107 ? 3.984 6.814 -11.753 1.00 94.12 107 ASP A CA 1
ATOM 791 C C . ASP A 1 107 ? 4.087 6.211 -13.160 1.00 94.12 107 ASP A C 1
ATOM 793 O O . ASP A 1 107 ? 3.310 5.330 -13.529 1.00 94.12 107 ASP A O 1
ATOM 797 N N . ASP A 1 108 ? 5.075 6.634 -13.948 1.00 93.25 108 ASP A N 1
ATOM 798 C CA . ASP A 1 108 ? 5.473 5.853 -15.119 1.00 93.25 108 ASP A CA 1
ATOM 799 C C . ASP A 1 108 ? 6.313 4.630 -14.694 1.00 93.25 108 ASP A C 1
ATOM 801 O O . ASP A 1 108 ? 6.642 4.434 -13.519 1.00 93.25 108 ASP A O 1
ATOM 805 N N . SER A 1 109 ? 6.664 3.766 -15.650 1.00 90.12 109 SER A N 1
ATOM 806 C CA . SER A 1 109 ? 7.436 2.554 -15.350 1.00 90.12 109 SER A CA 1
ATOM 807 C C . SER A 1 109 ? 8.811 2.854 -14.748 1.00 90.12 109 SER A C 1
ATOM 809 O O . SER A 1 109 ? 9.308 2.068 -13.946 1.00 90.12 109 SER A O 1
ATOM 811 N N . VAL A 1 110 ? 9.434 3.976 -15.125 1.00 89.44 110 VAL A N 1
ATOM 812 C CA . VAL A 1 110 ? 10.742 4.378 -14.598 1.00 89.44 110 VAL A CA 1
ATOM 813 C C . VAL A 1 110 ? 10.574 4.851 -13.158 1.00 89.44 110 VAL A C 1
ATOM 815 O O . VAL A 1 110 ? 11.239 4.327 -12.268 1.00 89.44 110 VAL A O 1
ATOM 818 N N . GLY A 1 111 ? 9.633 5.759 -12.902 1.00 91.69 111 GLY A N 1
ATOM 819 C CA . GLY A 1 111 ? 9.282 6.234 -11.567 1.00 91.69 111 GLY A CA 1
ATOM 820 C C . GLY A 1 111 ? 8.985 5.081 -10.611 1.00 91.69 111 GLY A C 1
ATOM 821 O O . GLY A 1 111 ? 9.546 5.031 -9.518 1.00 91.69 111 GLY A O 1
ATOM 822 N N . ALA A 1 112 ? 8.209 4.090 -11.050 1.00 94.25 112 ALA A N 1
ATOM 823 C CA . ALA A 1 112 ? 7.905 2.909 -10.250 1.00 94.25 112 ALA A CA 1
ATOM 824 C C . ALA A 1 112 ? 9.149 2.046 -9.938 1.00 94.25 112 ALA A C 1
ATOM 826 O O . ALA A 1 112 ? 9.294 1.561 -8.814 1.00 94.25 112 ALA A O 1
ATOM 827 N N . LEU A 1 113 ? 10.101 1.900 -10.869 1.00 93.06 113 LEU A N 1
ATOM 828 C CA . LEU A 1 113 ? 11.380 1.229 -10.586 1.00 93.06 113 LEU A CA 1
ATOM 829 C C . LEU A 1 113 ? 12.241 2.010 -9.582 1.00 93.06 113 LEU A C 1
ATOM 831 O O . LEU A 1 113 ? 12.805 1.407 -8.670 1.00 93.06 113 LEU A O 1
ATOM 835 N N . TYR A 1 114 ? 12.291 3.341 -9.684 1.00 92.19 114 TYR A N 1
ATOM 836 C CA . TYR A 1 114 ? 12.960 4.183 -8.683 1.00 92.19 114 TYR A CA 1
ATOM 837 C C . TYR A 1 114 ? 12.298 4.076 -7.301 1.00 92.19 114 TYR A C 1
ATOM 839 O O . TYR A 1 114 ? 12.985 4.107 -6.277 1.00 92.19 114 TYR A O 1
ATOM 847 N N . ARG A 1 115 ? 10.970 3.903 -7.240 1.00 92.69 115 ARG A N 1
ATOM 848 C CA . ARG A 1 115 ? 10.257 3.618 -5.984 1.00 92.69 115 ARG A CA 1
ATOM 849 C C . ARG A 1 115 ? 10.646 2.257 -5.408 1.00 92.69 115 ARG A C 1
ATOM 851 O O . ARG A 1 115 ? 10.890 2.182 -4.208 1.00 92.69 115 ARG A O 1
ATOM 858 N N . MET A 1 116 ? 10.753 1.211 -6.233 1.00 93.75 116 MET A N 1
ATOM 859 C CA . MET A 1 116 ? 11.245 -0.100 -5.777 1.00 93.75 116 MET A CA 1
ATOM 860 C C . MET A 1 116 ? 12.676 -0.010 -5.228 1.00 93.75 116 MET A C 1
ATOM 862 O O . MET A 1 116 ? 12.948 -0.569 -4.171 1.00 93.75 116 MET A O 1
ATOM 866 N N . ASP A 1 117 ? 13.567 0.722 -5.901 1.00 91.88 117 ASP A N 1
ATOM 867 C CA . ASP A 1 117 ? 14.939 0.969 -5.431 1.00 91.88 117 ASP A CA 1
ATOM 868 C C . ASP A 1 117 ? 14.963 1.726 -4.091 1.00 91.88 117 ASP A C 1
ATOM 870 O O . ASP A 1 117 ? 15.661 1.341 -3.155 1.00 91.88 117 ASP A O 1
ATOM 874 N N . SER A 1 118 ? 14.117 2.748 -3.943 1.00 89.94 118 SER A N 1
ATOM 875 C CA . SER A 1 118 ? 13.976 3.485 -2.676 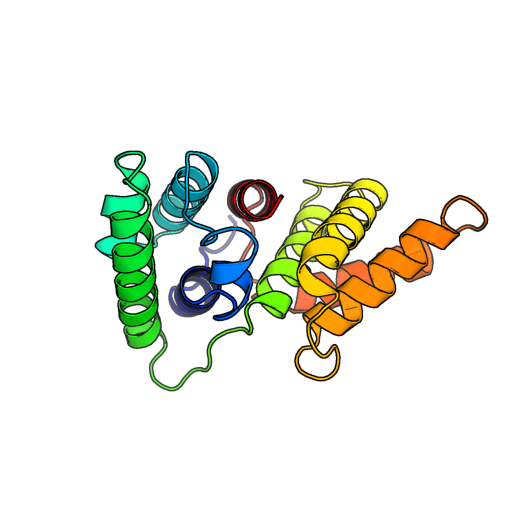1.00 89.94 118 SER A CA 1
ATOM 876 C C . SER A 1 118 ? 13.514 2.565 -1.539 1.00 89.94 118 SER A C 1
ATOM 878 O O . SER A 1 118 ? 14.126 2.540 -0.473 1.00 89.94 118 SER A O 1
ATOM 880 N N . LEU A 1 119 ? 12.485 1.741 -1.782 1.00 90.25 119 LEU A N 1
ATOM 881 C CA . LEU A 1 119 ? 12.002 0.755 -0.809 1.00 90.25 119 LEU A CA 1
ATOM 882 C C . LEU A 1 119 ? 13.063 -0.295 -0.464 1.00 90.25 119 LEU A C 1
ATOM 884 O O . LEU A 1 119 ? 13.090 -0.783 0.666 1.00 90.25 119 LEU A O 1
ATOM 888 N N . TRP A 1 120 ? 13.940 -0.647 -1.408 1.00 91.75 120 TRP A N 1
ATOM 889 C CA . TRP A 1 120 ? 15.019 -1.599 -1.162 1.00 91.75 120 TRP A CA 1
ATOM 890 C C . TRP A 1 120 ? 15.972 -1.111 -0.067 1.00 91.75 120 TRP A C 1
ATOM 892 O O . TRP A 1 120 ? 16.343 -1.916 0.784 1.00 91.75 120 TRP A O 1
ATOM 902 N N . TRP A 1 121 ? 16.307 0.182 -0.000 1.00 87.50 121 TRP A N 1
ATOM 903 C CA . TRP A 1 121 ? 17.180 0.708 1.061 1.00 87.50 121 TRP A CA 1
ATOM 904 C C . TRP A 1 121 ? 16.627 0.461 2.467 1.00 87.50 121 TRP A C 1
ATOM 906 O O . TRP A 1 121 ? 17.396 0.132 3.371 1.00 87.50 121 TRP A O 1
ATOM 916 N N . THR A 1 122 ? 15.307 0.544 2.626 1.00 84.06 122 THR A N 1
ATOM 917 C CA . THR A 1 122 ? 14.601 0.274 3.887 1.00 84.06 122 THR A CA 1
ATOM 918 C C . THR A 1 122 ? 14.398 -1.226 4.124 1.00 84.06 122 THR A C 1
ATOM 920 O O . THR A 1 122 ? 14.371 -1.687 5.262 1.00 84.06 122 THR A O 1
ATOM 923 N N . ALA A 1 123 ? 14.261 -2.009 3.053 1.00 86.62 123 ALA A N 1
ATOM 924 C CA . ALA A 1 123 ? 13.925 -3.430 3.104 1.00 86.62 123 ALA A CA 1
ATOM 925 C C . ALA A 1 123 ? 15.136 -4.388 3.073 1.00 86.62 123 ALA A C 1
ATOM 927 O O . ALA A 1 123 ? 14.972 -5.589 3.295 1.00 86.62 123 ALA A O 1
ATOM 928 N N . ARG A 1 124 ? 16.346 -3.906 2.766 1.00 86.56 124 ARG A N 1
ATOM 929 C CA . ARG A 1 124 ? 17.523 -4.746 2.456 1.00 86.56 124 ARG A CA 1
ATOM 930 C C . ARG A 1 124 ? 17.999 -5.653 3.591 1.00 86.56 124 ARG A C 1
ATOM 932 O O . ARG A 1 124 ? 18.622 -6.673 3.310 1.00 86.56 124 ARG A O 1
ATOM 939 N N . ASP A 1 125 ? 17.704 -5.302 4.839 1.00 86.12 125 ASP A N 1
ATOM 940 C CA . ASP A 1 125 ? 18.116 -6.086 6.010 1.00 86.12 125 ASP A CA 1
ATOM 941 C C . ASP A 1 125 ? 17.094 -7.181 6.376 1.00 86.12 125 ASP A C 1
ATOM 943 O O . ASP A 1 125 ? 17.350 -8.019 7.241 1.00 86.12 125 ASP A O 1
ATOM 947 N N . PHE A 1 126 ? 15.946 -7.222 5.690 1.00 83.88 126 PHE A N 1
ATOM 948 C CA . PHE A 1 126 ? 14.919 -8.240 5.886 1.00 83.88 126 PHE A CA 1
ATOM 949 C C . PHE A 1 126 ? 15.172 -9.473 5.014 1.00 83.88 126 PHE A C 1
ATOM 951 O O . PHE A 1 126 ? 15.594 -9.382 3.857 1.00 83.88 126 PHE A O 1
ATOM 958 N N . ASP A 1 127 ? 14.834 -10.655 5.539 1.00 83.12 127 ASP A N 1
ATOM 959 C CA . ASP A 1 127 ? 14.894 -11.881 4.748 1.00 83.12 127 ASP A CA 1
ATOM 960 C C . ASP A 1 127 ? 13.841 -11.854 3.629 1.00 83.12 127 ASP A C 1
ATOM 962 O O . ASP A 1 127 ? 12.638 -12.000 3.857 1.00 83.12 127 ASP A O 1
ATOM 966 N N . ARG A 1 128 ? 14.320 -11.741 2.387 1.00 79.81 128 ARG A N 1
ATOM 967 C CA . ARG A 1 128 ? 13.514 -11.764 1.160 1.00 79.81 128 ARG A CA 1
ATOM 968 C C . ARG A 1 128 ? 12.627 -13.001 1.001 1.00 79.81 128 ARG A C 1
ATOM 970 O O . ARG A 1 128 ? 11.719 -12.986 0.177 1.00 79.81 128 ARG A O 1
ATOM 977 N N . SER A 1 129 ? 12.893 -14.094 1.716 1.00 79.00 129 SER A N 1
ATOM 978 C CA . SER A 1 129 ? 12.063 -15.300 1.651 1.00 79.00 129 SER A CA 1
ATOM 979 C C . SER A 1 129 ? 10.705 -15.125 2.347 1.00 79.00 129 SER A C 1
ATOM 981 O O . SER A 1 129 ? 9.752 -15.832 2.011 1.00 79.00 129 SER A O 1
ATOM 983 N N . THR A 1 130 ? 10.599 -14.143 3.247 1.00 81.81 130 THR A N 1
ATOM 984 C CA . THR A 1 130 ? 9.452 -13.952 4.146 1.00 81.81 130 THR A CA 1
ATOM 985 C C . THR A 1 130 ? 8.223 -13.344 3.476 1.00 81.81 130 THR A C 1
ATOM 987 O O . THR A 1 130 ? 7.115 -13.517 3.983 1.00 81.81 130 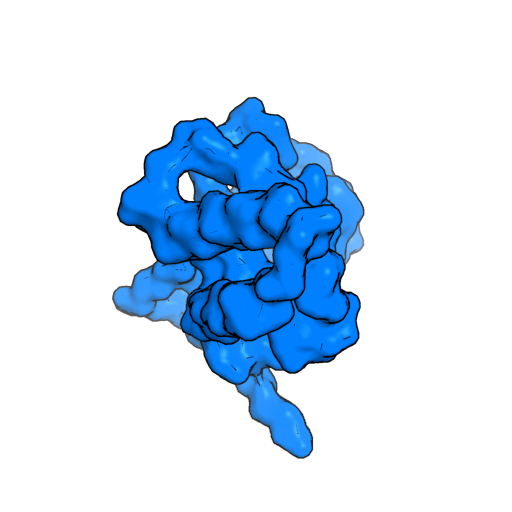THR A O 1
ATOM 990 N N . SER A 1 131 ? 8.375 -12.666 2.332 1.00 90.00 131 SER A N 1
ATOM 991 C CA . SER A 1 131 ? 7.246 -12.071 1.613 1.00 90.00 131 SER A CA 1
ATOM 992 C C . SER A 1 131 ? 7.486 -11.983 0.102 1.00 90.00 131 SER A C 1
ATOM 994 O O . SER A 1 131 ? 8.626 -11.948 -0.370 1.00 90.00 131 SER A O 1
ATOM 996 N N . GLN A 1 132 ? 6.408 -11.972 -0.687 1.00 94.88 132 GLN A N 1
ATOM 997 C CA . GLN A 1 132 ? 6.516 -11.824 -2.141 1.00 94.88 132 GLN A CA 1
ATOM 998 C C . GLN A 1 132 ? 6.954 -10.409 -2.529 1.00 94.88 132 GLN A C 1
ATOM 1000 O O . GLN A 1 132 ? 7.786 -10.260 -3.422 1.00 94.88 132 GLN A O 1
ATOM 1005 N N . GLY A 1 133 ? 6.445 -9.396 -1.832 1.00 95.19 133 GLY A N 1
ATOM 1006 C CA . GLY A 1 133 ? 6.799 -7.995 -2.008 1.00 95.19 133 GLY A CA 1
ATOM 1007 C C . GLY A 1 133 ? 8.285 -7.741 -1.806 1.00 95.19 133 GLY A C 1
ATOM 1008 O O . GLY A 1 133 ? 8.894 -7.089 -2.645 1.00 95.19 133 GLY A O 1
ATOM 1009 N N . LEU A 1 134 ? 8.917 -8.343 -0.790 1.00 93.19 134 LEU A N 1
ATOM 1010 C CA . LEU A 1 134 ? 10.371 -8.248 -0.628 1.00 93.19 134 LEU A CA 1
ATOM 1011 C C . LEU A 1 134 ? 11.112 -8.804 -1.848 1.00 93.19 134 LEU A C 1
ATOM 1013 O O . LEU A 1 134 ? 12.009 -8.150 -2.371 1.00 93.19 134 LEU A O 1
ATOM 1017 N N . ARG A 1 135 ? 10.726 -9.978 -2.362 1.00 95.75 135 ARG A N 1
ATOM 1018 C CA . ARG A 1 135 ? 11.362 -10.531 -3.573 1.00 95.75 135 ARG A CA 1
ATOM 1019 C C . ARG A 1 135 ? 11.239 -9.592 -4.770 1.00 95.75 135 ARG A C 1
ATOM 1021 O O . ARG A 1 135 ? 12.216 -9.427 -5.496 1.00 95.75 135 ARG A O 1
ATOM 1028 N N . LEU A 1 136 ? 10.067 -8.992 -4.966 1.00 97.44 136 LEU A N 1
ATOM 1029 C CA . LEU A 1 136 ? 9.821 -8.055 -6.061 1.00 97.44 136 LEU A CA 1
ATOM 1030 C C . LEU A 1 136 ? 10.595 -6.743 -5.883 1.00 97.44 136 LEU A C 1
ATOM 1032 O O . LEU A 1 136 ? 11.178 -6.272 -6.849 1.00 97.44 136 LEU A O 1
ATOM 1036 N N . ILE A 1 137 ? 10.693 -6.200 -4.666 1.00 95.62 137 ILE A N 1
ATOM 1037 C CA . ILE A 1 137 ? 11.521 -5.019 -4.358 1.00 95.62 137 ILE A CA 1
ATOM 1038 C C . ILE A 1 137 ? 12.984 -5.272 -4.755 1.00 95.62 137 ILE A C 1
ATOM 1040 O O . ILE A 1 137 ? 13.588 -4.478 -5.473 1.00 95.62 137 ILE A O 1
ATOM 1044 N N . TRP A 1 138 ? 13.539 -6.424 -4.366 1.00 95.12 138 TRP A N 1
ATOM 1045 C CA . TRP A 1 138 ? 14.903 -6.817 -4.737 1.00 95.12 138 TRP A CA 1
ATOM 1046 C C . TRP A 1 138 ? 15.093 -6.980 -6.252 1.00 95.12 138 TRP A C 1
ATOM 1048 O O . TRP A 1 138 ? 16.121 -6.570 -6.789 1.00 95.12 138 TRP A O 1
ATOM 1058 N N . GLN A 1 139 ? 14.123 -7.578 -6.951 1.00 95.81 139 GLN A N 1
ATOM 1059 C CA . GLN A 1 139 ? 14.158 -7.678 -8.414 1.00 95.81 139 GLN A CA 1
ATOM 1060 C C . GLN A 1 139 ? 14.070 -6.296 -9.074 1.00 95.81 139 GLN A C 1
ATOM 1062 O O . GLN A 1 139 ? 14.794 -6.038 -10.031 1.00 95.81 139 GLN A O 1
ATOM 1067 N N . GLY A 1 140 ? 13.234 -5.403 -8.538 1.00 95.56 140 GLY A N 1
ATOM 1068 C CA . GLY A 1 140 ? 13.047 -4.040 -9.025 1.00 95.56 140 GLY A CA 1
ATOM 1069 C C . GLY A 1 140 ? 14.325 -3.214 -8.932 1.00 95.56 140 GLY A C 1
ATOM 1070 O O . GLY A 1 140 ? 14.700 -2.589 -9.919 1.00 95.56 140 GLY A O 1
ATOM 1071 N N . MET A 1 141 ? 15.046 -3.294 -7.806 1.00 94.88 141 MET A N 1
ATOM 1072 C CA . MET A 1 141 ? 16.377 -2.684 -7.666 1.00 94.88 141 MET A CA 1
ATOM 1073 C C . MET A 1 141 ? 17.346 -3.210 -8.738 1.00 94.88 141 MET A C 1
ATOM 1075 O O . MET A 1 141 ? 17.987 -2.425 -9.431 1.00 94.88 141 MET A O 1
ATOM 1079 N N . GLY A 1 142 ? 17.386 -4.529 -8.960 1.00 94.19 142 GLY A N 1
ATOM 1080 C CA . GLY A 1 142 ? 18.229 -5.117 -10.005 1.00 94.19 142 GLY A CA 1
ATOM 1081 C C . GLY A 1 142 ? 17.882 -4.629 -11.417 1.00 94.19 142 GLY A C 1
ATOM 1082 O O . GLY A 1 142 ? 18.779 -4.335 -12.203 1.00 94.19 142 GLY A O 1
ATOM 1083 N N . LEU A 1 143 ? 16.591 -4.505 -11.743 1.00 94.88 143 LEU A N 1
ATOM 1084 C CA . LEU A 1 143 ? 16.148 -3.963 -13.032 1.00 94.88 143 LEU A CA 1
ATOM 1085 C C . LEU A 1 143 ? 16.482 -2.478 -13.178 1.00 94.88 143 LEU A C 1
ATOM 1087 O O . LEU A 1 143 ? 16.898 -2.062 -14.258 1.00 94.88 143 LEU A O 1
ATOM 1091 N N . LYS A 1 144 ? 16.343 -1.692 -12.105 1.00 94.38 144 LYS A N 1
ATOM 1092 C CA . LYS A 1 144 ? 16.745 -0.284 -12.081 1.00 94.38 144 LYS A CA 1
ATOM 1093 C C . LYS A 1 144 ? 18.234 -0.153 -12.408 1.00 94.38 144 LYS A C 1
ATOM 1095 O O . LYS A 1 144 ? 18.571 0.608 -13.308 1.00 94.38 144 LYS A O 1
ATOM 1100 N N . GLU A 1 145 ? 19.112 -0.920 -11.761 1.00 92.56 145 GLU A N 1
ATOM 1101 C CA . GLU A 1 145 ? 20.564 -0.885 -12.027 1.00 92.56 145 GLU A CA 1
ATOM 1102 C C . GLU A 1 145 ? 20.925 -1.295 -13.467 1.00 92.56 145 GLU A C 1
ATOM 1104 O O . GLU A 1 145 ? 21.888 -0.797 -14.045 1.00 92.56 145 GLU A O 1
ATOM 1109 N N . LEU A 1 146 ? 20.144 -2.187 -14.080 1.00 93.12 146 LEU A N 1
ATOM 1110 C CA . LEU A 1 146 ? 20.349 -2.605 -15.470 1.00 93.12 146 LEU A CA 1
ATOM 1111 C C . LEU A 1 146 ? 19.779 -1.620 -16.499 1.00 93.12 146 LEU A C 1
ATOM 1113 O O . LEU A 1 146 ? 20.220 -1.639 -17.650 1.00 93.12 146 LEU A O 1
ATOM 1117 N N . SER A 1 147 ? 18.820 -0.778 -16.112 1.00 90.94 147 SER A N 1
ATOM 1118 C CA . SER A 1 147 ? 18.089 0.098 -17.038 1.00 90.94 147 SER A CA 1
ATOM 1119 C C . SER A 1 147 ? 18.975 1.133 -17.745 1.00 90.94 147 SER A C 1
ATOM 1121 O O . SER A 1 147 ? 18.686 1.510 -18.879 1.00 90.94 147 SER A O 1
ATOM 1123 N N . ASP A 1 148 ? 20.106 1.509 -17.140 1.00 88.56 148 ASP A N 1
ATOM 1124 C CA . ASP A 1 148 ? 21.106 2.401 -17.744 1.00 88.56 148 ASP A CA 1
ATOM 1125 C C . ASP A 1 148 ? 21.950 1.715 -18.837 1.00 88.56 148 ASP A C 1
ATOM 1127 O O . ASP A 1 148 ? 22.724 2.360 -19.552 1.00 88.56 148 ASP A O 1
ATOM 1131 N N . HIS A 1 149 ? 21.849 0.391 -18.960 1.00 91.81 149 HIS A N 1
ATOM 1132 C CA . HIS A 1 149 ? 22.717 -0.422 -19.810 1.00 91.81 149 HIS A CA 1
ATOM 1133 C C . HIS A 1 149 ? 21.959 -1.230 -20.861 1.00 91.81 149 HIS A C 1
ATOM 1135 O O . HIS A 1 149 ? 22.496 -1.473 -21.944 1.00 91.81 149 HIS A O 1
ATOM 1141 N N . ILE A 1 150 ? 20.737 -1.663 -20.554 1.00 93.44 150 ILE A N 1
ATOM 1142 C CA . ILE A 1 150 ? 19.912 -2.501 -21.426 1.00 93.44 150 ILE A CA 1
ATOM 1143 C C . ILE A 1 150 ? 18.436 -2.102 -21.342 1.00 93.44 150 ILE A C 1
ATOM 1145 O O . ILE A 1 150 ? 17.977 -1.560 -20.341 1.00 93.44 150 ILE A O 1
ATOM 1149 N N . ASP A 1 151 ? 17.674 -2.418 -22.392 1.00 92.94 151 ASP A N 1
ATOM 1150 C CA . ASP A 1 151 ? 16.219 -2.272 -22.363 1.00 92.94 151 ASP A CA 1
ATOM 1151 C C . ASP A 1 151 ? 15.597 -3.339 -21.452 1.00 92.94 151 ASP A C 1
ATOM 1153 O O . ASP A 1 151 ? 15.609 -4.532 -21.765 1.00 92.94 151 ASP A O 1
ATOM 1157 N N . VAL A 1 152 ? 15.043 -2.889 -20.326 1.00 93.69 152 VAL A N 1
ATOM 1158 C CA . VAL A 1 152 ? 14.366 -3.724 -19.325 1.00 93.69 152 VAL A CA 1
ATOM 1159 C C . VAL A 1 152 ? 12.842 -3.607 -19.387 1.00 93.69 152 VAL A C 1
ATOM 1161 O O . VAL A 1 152 ? 12.160 -4.135 -18.514 1.00 93.69 152 VAL A O 1
ATOM 1164 N N . THR A 1 153 ? 12.273 -2.936 -20.396 1.00 92.81 153 THR A N 1
ATOM 1165 C CA . THR A 1 153 ? 10.846 -2.559 -20.430 1.00 92.81 153 THR A CA 1
ATOM 1166 C C . THR A 1 153 ? 9.914 -3.746 -20.192 1.00 92.81 153 THR A C 1
ATOM 1168 O O . THR A 1 153 ? 8.971 -3.664 -19.402 1.00 92.81 153 THR A O 1
ATOM 1171 N N . ARG A 1 154 ? 10.187 -4.881 -20.846 1.00 95.19 154 ARG A N 1
ATOM 1172 C CA . ARG A 1 154 ? 9.374 -6.096 -20.704 1.00 95.19 154 ARG A CA 1
ATOM 1173 C C . ARG A 1 154 ? 9.422 -6.658 -19.283 1.00 95.19 154 ARG A C 1
ATOM 1175 O O . ARG A 1 154 ? 8.377 -7.018 -18.743 1.00 95.19 154 ARG A O 1
ATOM 1182 N N . ASP A 1 155 ? 10.612 -6.739 -18.703 1.00 96.19 155 ASP A N 1
ATOM 1183 C CA . ASP A 1 155 ? 10.813 -7.316 -17.374 1.00 96.19 155 ASP A CA 1
ATOM 1184 C C . ASP A 1 155 ? 10.271 -6.381 -16.288 1.00 96.19 155 ASP A C 1
ATOM 1186 O O . ASP A 1 155 ? 9.623 -6.840 -15.351 1.00 96.19 155 ASP A O 1
ATOM 1190 N N . ALA A 1 156 ? 10.436 -5.068 -16.468 1.00 95.44 156 ALA A N 1
ATOM 1191 C CA . ALA A 1 156 ? 9.847 -4.045 -15.612 1.00 95.44 156 ALA A CA 1
ATOM 1192 C C . ALA A 1 156 ? 8.315 -4.114 -15.631 1.00 95.44 156 ALA A C 1
ATOM 1194 O O . ALA A 1 156 ? 7.692 -4.138 -14.575 1.00 95.44 156 ALA A O 1
ATOM 1195 N N . THR A 1 157 ? 7.708 -4.233 -16.816 1.00 96.88 157 THR A N 1
ATOM 1196 C CA . THR A 1 157 ? 6.250 -4.396 -16.955 1.00 96.88 157 THR A CA 1
ATOM 1197 C C . THR A 1 157 ? 5.765 -5.641 -16.213 1.00 96.88 157 THR A C 1
ATOM 1199 O O . THR A 1 157 ? 4.849 -5.559 -15.401 1.00 96.88 157 THR A O 1
ATOM 1202 N N . ALA A 1 158 ? 6.421 -6.787 -16.426 1.00 97.62 158 ALA A N 1
ATOM 1203 C CA . ALA A 1 158 ? 6.046 -8.034 -15.762 1.00 97.62 158 ALA A CA 1
ATOM 1204 C C . ALA A 1 158 ? 6.196 -7.959 -14.231 1.00 97.62 158 ALA A C 1
ATOM 1206 O O . ALA A 1 158 ? 5.374 -8.510 -13.498 1.00 97.62 158 ALA A O 1
ATOM 1207 N N . LEU A 1 159 ? 7.232 -7.271 -13.745 1.00 98.00 159 LEU A N 1
ATOM 1208 C CA . LEU A 1 159 ? 7.451 -7.042 -12.321 1.00 98.00 159 LEU A CA 1
ATOM 1209 C C . LEU A 1 159 ? 6.368 -6.146 -11.713 1.00 98.00 159 LEU A C 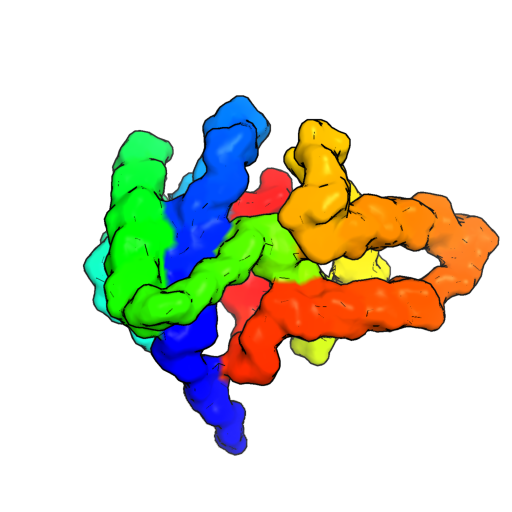1
ATOM 1211 O O . LEU A 1 159 ? 5.855 -6.462 -10.640 1.00 98.00 159 LEU A O 1
ATOM 1215 N N . LEU A 1 160 ? 6.005 -5.054 -12.389 1.00 98.12 160 LEU A N 1
ATOM 1216 C CA . LEU A 1 160 ? 4.989 -4.117 -11.912 1.00 98.12 160 LEU A CA 1
ATOM 1217 C C . LEU A 1 160 ? 3.584 -4.730 -11.948 1.00 98.12 160 LEU A C 1
ATOM 1219 O O . LEU A 1 160 ? 2.830 -4.537 -10.999 1.00 98.12 160 LEU A O 1
ATOM 1223 N N . ASP A 1 161 ? 3.268 -5.555 -12.950 1.00 98.31 161 ASP A N 1
ATOM 1224 C CA . ASP A 1 161 ? 2.045 -6.370 -12.968 1.00 98.31 161 ASP A CA 1
ATOM 1225 C C . ASP A 1 161 ? 2.005 -7.356 -11.784 1.00 98.31 161 ASP A C 1
ATOM 1227 O O . ASP A 1 161 ? 0.978 -7.518 -11.121 1.00 98.31 161 ASP A O 1
ATOM 1231 N N . ALA A 1 162 ? 3.130 -8.016 -11.482 1.00 98.44 162 ALA A N 1
ATOM 1232 C CA . ALA A 1 162 ? 3.222 -8.931 -10.344 1.00 98.44 162 ALA A CA 1
ATOM 1233 C C . ALA A 1 162 ? 3.093 -8.205 -8.996 1.00 98.44 162 ALA A C 1
ATOM 1235 O O . ALA A 1 162 ? 2.529 -8.765 -8.054 1.00 98.44 162 ALA A O 1
ATOM 1236 N N . ALA A 1 163 ? 3.604 -6.976 -8.906 1.00 98.19 163 ALA A N 1
ATOM 1237 C CA . ALA A 1 163 ? 3.443 -6.116 -7.744 1.00 98.19 163 ALA A CA 1
ATOM 1238 C C . ALA A 1 163 ? 1.980 -5.668 -7.597 1.00 98.19 163 ALA A C 1
ATOM 1240 O O . ALA A 1 163 ? 1.391 -5.865 -6.539 1.00 98.19 163 ALA A O 1
ATOM 1241 N N . ASP A 1 164 ? 1.355 -5.164 -8.663 1.00 98.38 164 ASP A N 1
ATOM 1242 C CA . ASP A 1 164 ? -0.047 -4.720 -8.688 1.00 98.38 164 ASP A CA 1
ATOM 1243 C C . ASP A 1 164 ? -1.019 -5.788 -8.163 1.00 98.38 164 ASP A C 1
ATOM 1245 O O . ASP A 1 164 ? -1.964 -5.485 -7.423 1.00 98.38 164 ASP A O 1
ATOM 1249 N N . ALA A 1 165 ? -0.747 -7.051 -8.502 1.00 97.81 165 ALA A N 1
ATOM 1250 C CA . ALA A 1 165 ? -1.530 -8.208 -8.090 1.00 97.81 165 ALA A CA 1
ATOM 1251 C C . ALA A 1 165 ? -1.476 -8.509 -6.577 1.00 97.81 165 ALA A C 1
ATOM 1253 O O . ALA A 1 165 ? -2.288 -9.300 -6.090 1.00 97.81 165 ALA A O 1
ATOM 1254 N N . LEU A 1 166 ? -0.554 -7.896 -5.823 1.00 97.25 166 LEU A N 1
ATOM 1255 C CA . LEU A 1 166 ? -0.484 -8.024 -4.362 1.00 97.25 166 LEU A CA 1
ATOM 1256 C C . LEU A 1 166 ? -1.580 -7.225 -3.648 1.00 97.25 166 LEU A C 1
ATOM 1258 O O . LEU A 1 166 ? -1.948 -7.564 -2.520 1.00 97.25 166 LEU A O 1
ATOM 1262 N N . LEU A 1 167 ? -2.128 -6.191 -4.295 1.00 96.81 167 LEU A N 1
ATOM 1263 C CA . LEU A 1 167 ? -3.235 -5.411 -3.751 1.00 96.81 167 LEU A CA 1
ATOM 1264 C C . LEU A 1 167 ? -4.595 -5.922 -4.238 1.00 96.81 167 LEU A C 1
ATOM 1266 O O . LEU A 1 167 ? -4.734 -6.389 -5.372 1.00 96.81 167 LEU A O 1
ATOM 1270 N N . PRO A 1 168 ? -5.657 -5.755 -3.429 1.00 95.00 168 PRO A N 1
ATOM 1271 C CA . PRO A 1 168 ? -7.013 -6.039 -3.873 1.00 95.00 168 PRO A CA 1
ATOM 1272 C C . PRO A 1 168 ? -7.359 -5.308 -5.183 1.00 95.00 168 PRO A C 1
ATOM 1274 O O . PRO A 1 168 ? -7.108 -4.111 -5.345 1.00 95.00 168 PRO A O 1
ATOM 1277 N N . ALA A 1 169 ? -7.959 -6.017 -6.142 1.00 94.12 169 ALA A N 1
ATOM 1278 C CA . ALA A 1 169 ? -8.283 -5.476 -7.471 1.00 94.12 169 ALA A CA 1
ATOM 1279 C C . ALA A 1 169 ? -9.324 -4.330 -7.449 1.00 94.12 169 ALA A C 1
ATOM 1281 O O . ALA A 1 169 ? -9.514 -3.614 -8.440 1.00 94.12 169 ALA A O 1
ATOM 1282 N N . ASP A 1 170 ? -10.024 -4.168 -6.325 1.00 93.88 170 ASP A N 1
ATOM 1283 C CA . ASP A 1 170 ? -10.977 -3.093 -6.061 1.00 93.88 170 ASP A CA 1
ATOM 1284 C C . ASP A 1 170 ? -10.337 -1.830 -5.448 1.00 93.88 170 ASP A C 1
ATOM 1286 O O . ASP A 1 170 ? -11.008 -0.801 -5.386 1.00 93.88 170 ASP A O 1
ATOM 1290 N N . LEU A 1 171 ? -9.046 -1.847 -5.081 1.00 93.12 171 LEU A N 1
ATOM 1291 C CA . LEU A 1 171 ? -8.294 -0.649 -4.676 1.00 93.12 171 LEU A CA 1
ATOM 1292 C C . LEU A 1 171 ? -7.929 0.201 -5.901 1.00 93.12 171 LEU A C 1
ATOM 1294 O O . LEU A 1 171 ? -6.912 -0.013 -6.541 1.00 93.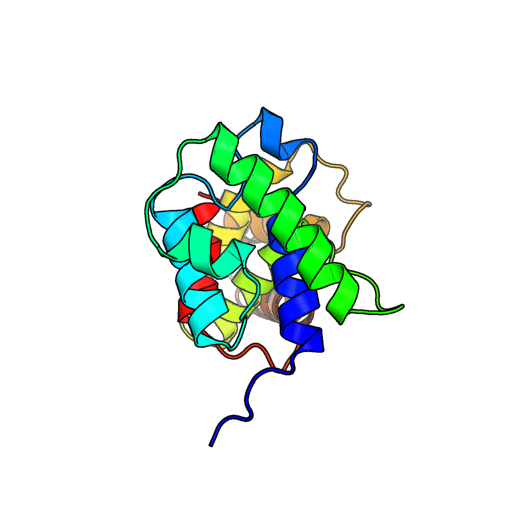12 171 LEU A O 1
ATOM 1298 N N . ARG A 1 172 ? -8.754 1.167 -6.291 1.00 93.62 172 ARG A N 1
ATOM 1299 C CA . ARG A 1 172 ? -8.532 1.942 -7.533 1.00 93.62 172 ARG A CA 1
ATOM 1300 C C . ARG A 1 172 ? -8.276 3.416 -7.271 1.00 93.62 172 ARG A C 1
ATOM 1302 O O . ARG A 1 172 ? -8.787 4.268 -7.990 1.00 93.62 172 ARG A O 1
ATOM 1309 N N . ASP A 1 173 ? -7.538 3.699 -6.206 1.00 95.00 173 ASP A N 1
ATOM 1310 C CA . ASP A 1 173 ? -7.356 5.053 -5.706 1.00 95.00 173 ASP A CA 1
ATOM 1311 C C . ASP A 1 173 ? -5.896 5.502 -5.802 1.00 95.00 173 ASP A C 1
ATOM 1313 O O . ASP A 1 173 ? -5.051 5.075 -5.016 1.00 95.00 173 ASP A O 1
ATOM 1317 N N . GLY A 1 174 ? -5.616 6.367 -6.781 1.00 94.31 174 GLY A N 1
ATOM 1318 C CA . GLY A 1 174 ? -4.279 6.923 -6.994 1.00 94.31 174 GLY A CA 1
ATOM 1319 C C . GLY A 1 174 ? -3.811 7.794 -5.827 1.00 94.31 174 GLY A C 1
ATOM 1320 O O . GLY A 1 174 ? -2.663 7.682 -5.419 1.00 94.31 174 GLY A O 1
ATOM 1321 N N . GLY A 1 175 ? -4.713 8.567 -5.211 1.00 94.81 175 GLY A N 1
ATOM 1322 C CA . GLY A 1 175 ? -4.369 9.430 -4.074 1.00 94.81 175 GLY A CA 1
ATOM 1323 C C . GLY A 1 175 ? -3.911 8.655 -2.833 1.00 94.81 175 GLY A C 1
ATOM 1324 O O . GLY A 1 175 ? -3.005 9.096 -2.134 1.00 94.81 175 GLY A O 1
ATOM 1325 N N . LEU A 1 176 ? -4.483 7.476 -2.566 1.00 95.38 176 LEU A N 1
ATOM 1326 C CA . LEU A 1 176 ? -3.980 6.578 -1.526 1.00 95.38 176 LEU A CA 1
ATOM 1327 C C . LEU A 1 176 ? -2.597 6.030 -1.896 1.00 95.38 176 LEU A C 1
ATOM 1329 O O . LEU A 1 176 ? -1.747 5.932 -1.018 1.00 95.38 176 LEU A O 1
ATOM 1333 N N . CYS A 1 177 ? -2.361 5.695 -3.171 1.00 95.62 177 CYS A N 1
ATOM 1334 C CA . CYS A 1 177 ? -1.041 5.247 -3.622 1.00 95.62 177 CYS A CA 1
ATOM 1335 C C . CYS A 1 177 ? 0.012 6.338 -3.391 1.00 95.62 177 CYS A C 1
ATOM 1337 O O . CYS A 1 177 ? 1.046 6.062 -2.793 1.00 95.62 177 CYS A O 1
ATOM 1339 N N . GLU A 1 178 ? -0.274 7.577 -3.794 1.00 93.69 178 GLU A N 1
ATOM 1340 C CA . GLU A 1 178 ? 0.611 8.725 -3.571 1.00 93.69 178 GLU A CA 1
ATOM 1341 C C . GLU A 1 178 ? 0.897 8.943 -2.085 1.00 93.69 178 GLU A C 1
ATOM 1343 O O . GLU A 1 178 ? 2.062 9.032 -1.703 1.00 93.69 178 GLU A O 1
ATOM 1348 N N . ALA A 1 179 ? -0.146 8.973 -1.248 1.00 93.38 179 ALA A N 1
ATOM 1349 C CA . ALA A 1 179 ? -0.003 9.197 0.187 1.00 93.38 179 ALA A CA 1
ATOM 1350 C C . ALA A 1 179 ? 0.855 8.109 0.852 1.00 93.38 179 ALA A C 1
ATOM 1352 O O . ALA A 1 179 ? 1.792 8.417 1.584 1.00 93.38 179 ALA A O 1
ATOM 1353 N N . VAL A 1 180 ? 0.586 6.833 0.552 1.00 93.31 180 VAL A N 1
ATOM 1354 C CA . VAL A 1 180 ? 1.352 5.714 1.118 1.00 93.31 180 VAL A CA 1
ATOM 1355 C C . VAL A 1 180 ? 2.805 5.748 0.649 1.00 93.31 180 VAL A C 1
ATOM 1357 O O . VAL A 1 180 ? 3.705 5.568 1.461 1.00 93.31 180 VAL A O 1
ATOM 1360 N N . LEU A 1 181 ? 3.052 5.994 -0.641 1.00 90.75 181 LEU A N 1
ATOM 1361 C CA . LEU A 1 181 ? 4.406 6.025 -1.201 1.00 90.75 181 LEU A CA 1
ATOM 1362 C C . LEU A 1 181 ? 5.192 7.290 -0.826 1.00 90.75 181 LEU A C 1
ATOM 1364 O O . LEU A 1 181 ? 6.415 7.308 -0.975 1.00 90.75 181 LEU A O 1
ATOM 1368 N N . ALA A 1 182 ? 4.529 8.364 -0.397 1.00 88.56 182 ALA A N 1
ATOM 1369 C CA . ALA A 1 182 ? 5.181 9.528 0.197 1.00 88.56 182 ALA A CA 1
ATOM 1370 C C . ALA A 1 182 ? 5.644 9.226 1.629 1.00 88.56 182 ALA A C 1
ATOM 1372 O O . ALA A 1 182 ? 6.794 9.503 1.952 1.00 88.56 182 ALA A O 1
ATOM 1373 N N . ALA A 1 183 ? 4.801 8.553 2.418 1.00 85.50 183 ALA A N 1
ATOM 1374 C CA . ALA A 1 183 ? 5.038 8.256 3.832 1.00 85.50 183 ALA A CA 1
ATOM 1375 C C . ALA A 1 183 ? 6.143 7.221 4.124 1.00 85.50 183 ALA A C 1
ATOM 1377 O O . ALA A 1 183 ? 6.487 7.000 5.280 1.00 85.50 183 ALA A O 1
ATOM 1378 N N . VAL A 1 184 ? 6.680 6.551 3.100 1.00 79.81 184 VAL A N 1
ATOM 1379 C CA . VAL A 1 184 ? 7.709 5.495 3.236 1.00 79.81 184 VAL A CA 1
ATOM 1380 C C . VAL A 1 184 ? 9.057 5.872 2.613 1.00 79.81 184 VAL A C 1
ATOM 1382 O O . VAL A 1 184 ? 9.857 4.985 2.310 1.00 79.81 184 VAL A O 1
ATOM 1385 N N . ARG A 1 185 ? 9.274 7.168 2.362 1.00 67.31 185 ARG A N 1
ATOM 1386 C CA . ARG A 1 185 ? 10.510 7.720 1.786 1.00 67.31 185 ARG A CA 1
ATOM 1387 C C . ARG A 1 185 ? 11.668 7.783 2.773 1.00 67.31 185 ARG A C 1
ATOM 1389 O O . ARG A 1 185 ? 11.418 8.032 3.969 1.00 67.31 185 ARG A O 1
#

Sequence (185 aa):
MSRPMSRLSLARVAQSLACGPQDVRQAGGPLFEGDDGQAVAVALLRLGGDWPAVRELAAEPAAPGLVEEMAVRLAAQARDDMADTTALPFWDTLCGFVGRSWRLDVDDSVGALYRMDSLWWTARDFDRSTSQGLRLIWQGMGLKELSDHIDVTRDATALLDAADALLPADLRDGGLCEAVLAAVR

Radius of gyration: 15.8 Å; chains: 1; bounding box: 42×32×43 Å

pLDDT: mean 87.67, std 12.63, range [38.41, 98.44]